Protein AF-A0A0S8EH65-F1 (afdb_monomer)

Radius of gyration: 21.12 Å; Cα contacts (8 Å, |Δi|>4): 496; chains: 1; bounding box: 64×53×49 Å

Nearest PDB structures (foldseek):
  7owl-assembly1_C  TM=8.266E-01  e=2.171E-01  Candidatus Odinarchaeum yellowstonii
  7owj-assembly2_E  TM=8.605E-01  e=1.140E+00  Candidatus Odinarchaeum yellowstonii
  6pk5-assembly1_C  TM=8.491E-01  e=1.678E+00  Methanotorris igneus
  4f8e-assembly1_A-3  TM=2.158E-01  e=1.273E+00  Homo sapiens

Secondary structure (DSSP, 8-state):
------TT--------S-EEETTEEE-SS-HHHHHHT--SEEEEEE--HHHHHHHHHHTT----HHHHHHHHHHHHHHHHHHHHHHT-EEEEEETTSBHHHHHHHHH-TTS-EEEEEE--GGGTT-HHHHHHHHHHHHHHHHHSEEE-GGG--GGGGTTTPPPTT---SEEEE-GGGSPP---GGG-GGGSBSS---GGGPSEEEEHHHHHHHHSB-TTT-SSBHHHHHHHHHHHHHHHH-SEEEEE-TTSSS--HHHHHHHHHHHTTT--EEEEE--HHHHHTS---SSPPPPSS-EESSHHHHHHHHHHHHHHHHHHHHHH-HHHHHHHHHHHHHH--

Structure (mmCIF, N/CA/C/O backbone):
data_AF-A0A0S8EH65-F1
#
_entry.id   AF-A0A0S8EH65-F1
#
loop_
_atom_site.group_PDB
_atom_site.id
_atom_site.type_symbol
_atom_site.label_atom_id
_atom_site.label_alt_id
_atom_site.label_comp_id
_atom_site.label_asym_id
_atom_site.label_entity_id
_atom_site.label_seq_id
_atom_site.pdbx_PDB_ins_code
_atom_site.Cartn_x
_atom_site.Cartn_y
_atom_site.Cartn_z
_atom_site.occupancy
_atom_site.B_iso_or_equiv
_atom_site.auth_seq_id
_atom_site.auth_comp_id
_atom_site.auth_asym_id
_atom_site.auth_atom_id
_atom_site.pdbx_PDB_model_num
ATOM 1 N N . MET A 1 1 ? -34.581 -26.706 4.832 1.00 33.53 1 MET A N 1
ATOM 2 C CA . MET A 1 1 ? -34.787 -26.116 3.493 1.00 33.53 1 MET A CA 1
ATOM 3 C C . MET A 1 1 ? -33.424 -25.759 2.927 1.00 33.53 1 MET A C 1
ATOM 5 O O . MET A 1 1 ? -32.897 -24.700 3.226 1.00 33.53 1 MET A O 1
ATOM 9 N N . SER A 1 2 ? -32.809 -26.700 2.209 1.00 37.66 2 SER A N 1
ATOM 10 C CA . SER A 1 2 ? -31.514 -26.519 1.553 1.00 37.66 2 SER A CA 1
ATOM 11 C C . SER A 1 2 ? -31.747 -25.938 0.160 1.00 37.66 2 SER A C 1
ATOM 13 O O . SER A 1 2 ? -31.912 -26.677 -0.812 1.00 37.66 2 SER A O 1
ATOM 15 N N . GLY A 1 3 ? -31.815 -24.614 0.063 1.00 34.88 3 GLY A N 1
ATOM 16 C CA . GLY A 1 3 ? -31.614 -23.953 -1.218 1.00 34.88 3 GLY A CA 1
ATOM 17 C C . GLY A 1 3 ? -30.131 -24.044 -1.547 1.00 34.88 3 GLY A C 1
ATOM 18 O O . GLY A 1 3 ? -29.341 -23.315 -0.958 1.00 34.88 3 GLY A O 1
ATOM 19 N N . ARG A 1 4 ? -29.740 -24.967 -2.434 1.00 37.78 4 ARG A N 1
ATOM 20 C CA . ARG A 1 4 ? -28.442 -24.856 -3.107 1.00 37.78 4 ARG A CA 1
ATOM 21 C C . ARG A 1 4 ? -28.457 -23.508 -3.824 1.00 37.78 4 ARG A C 1
ATOM 23 O O . ARG A 1 4 ? -29.293 -23.305 -4.706 1.00 37.78 4 ARG A O 1
ATOM 30 N N . LEU A 1 5 ? -27.596 -22.591 -3.386 1.00 41.06 5 LEU A N 1
ATOM 31 C CA . LEU A 1 5 ? -27.215 -21.425 -4.177 1.00 41.06 5 LEU A CA 1
ATOM 32 C C . LEU A 1 5 ? -26.853 -21.955 -5.568 1.00 41.06 5 LEU A C 1
ATOM 34 O O . LEU A 1 5 ? -26.128 -22.943 -5.679 1.00 41.06 5 LEU A O 1
ATOM 38 N N . ARG A 1 6 ? -27.490 -21.404 -6.600 1.00 40.59 6 ARG A N 1
ATOM 39 C CA . ARG A 1 6 ? -27.339 -21.881 -7.974 1.00 40.59 6 ARG A CA 1
ATOM 40 C C . ARG A 1 6 ? -25.869 -21.761 -8.383 1.00 40.59 6 ARG A C 1
ATOM 42 O O . ARG A 1 6 ? -25.218 -20.770 -8.060 1.00 40.59 6 ARG A O 1
ATOM 49 N N . ASP A 1 7 ? -25.370 -22.780 -9.073 1.00 47.75 7 ASP A N 1
ATOM 50 C CA . ASP A 1 7 ? -24.044 -22.790 -9.686 1.00 47.75 7 ASP A CA 1
ATOM 51 C C . ASP A 1 7 ? -23.968 -21.631 -10.705 1.00 47.75 7 ASP A C 1
ATOM 53 O O . ASP A 1 7 ? -24.552 -21.767 -11.776 1.00 47.75 7 ASP A O 1
ATOM 57 N N . ALA A 1 8 ? -23.346 -20.497 -10.321 1.00 51.75 8 ALA A N 1
ATOM 58 C CA . ALA A 1 8 ? -22.824 -19.377 -11.148 1.00 51.75 8 ALA A CA 1
ATOM 59 C C . ALA A 1 8 ? -23.105 -17.932 -10.643 1.00 51.75 8 ALA A C 1
ATOM 61 O O . ALA A 1 8 ? -22.840 -16.983 -11.380 1.00 51.75 8 ALA A O 1
ATOM 62 N N . ASP A 1 9 ? -23.571 -17.705 -9.410 1.00 65.88 9 ASP A N 1
ATOM 63 C CA . ASP A 1 9 ? -23.739 -16.330 -8.893 1.00 65.88 9 ASP A CA 1
ATOM 64 C C . ASP A 1 9 ? -22.468 -15.825 -8.166 1.00 65.88 9 ASP A C 1
ATOM 66 O O . ASP A 1 9 ? -22.018 -16.423 -7.182 1.00 65.88 9 ASP A O 1
ATOM 70 N N . LEU A 1 10 ? -21.890 -14.695 -8.612 1.00 73.38 10 LEU A N 1
ATOM 71 C CA . LEU A 1 10 ? -20.901 -13.946 -7.821 1.00 73.38 10 LEU A CA 1
ATOM 72 C C . LEU A 1 10 ? -21.614 -13.337 -6.611 1.00 73.38 10 LEU A C 1
ATOM 74 O O . LEU A 1 10 ? -22.359 -12.367 -6.740 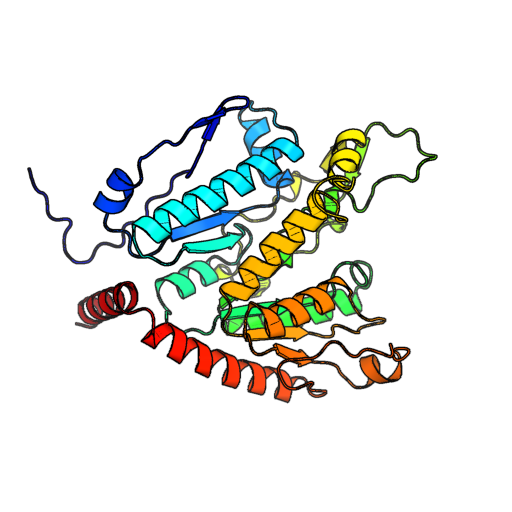1.00 73.38 10 LEU A O 1
ATOM 78 N N . ASN A 1 11 ? -21.341 -13.877 -5.428 1.00 83.19 11 ASN A N 1
ATOM 79 C CA . ASN A 1 11 ? -21.877 -13.363 -4.175 1.00 83.19 11 ASN A CA 1
ATOM 80 C C . ASN A 1 11 ? -20.811 -12.525 -3.464 1.00 83.19 11 ASN A C 1
ATOM 82 O O . ASN A 1 11 ? -19.749 -13.035 -3.110 1.00 83.19 11 ASN A O 1
ATOM 86 N N . ILE A 1 12 ? -21.099 -11.241 -3.249 1.00 86.69 12 ILE A N 1
ATOM 87 C CA . ILE A 1 12 ? -20.245 -10.340 -2.469 1.00 86.69 12 ILE A CA 1
ATOM 88 C C . ILE A 1 12 ? -20.935 -10.088 -1.134 1.00 86.69 12 ILE A C 1
ATOM 90 O O . ILE A 1 12 ? -22.022 -9.515 -1.091 1.00 86.69 12 ILE A O 1
ATOM 94 N N . LEU A 1 13 ? -20.285 -10.495 -0.045 1.00 87.88 13 LEU A N 1
ATOM 95 C CA . LEU A 1 13 ? -20.695 -10.134 1.305 1.00 87.88 13 LEU A CA 1
ATOM 96 C C . LEU A 1 13 ? -19.727 -9.086 1.853 1.00 87.88 13 LEU A C 1
ATOM 98 O O . LEU A 1 13 ? -18.529 -9.336 1.956 1.00 87.88 13 LEU A O 1
ATOM 102 N N . SER A 1 14 ? -20.261 -7.925 2.219 1.00 89.06 14 SER A N 1
ATOM 103 C CA . SER A 1 14 ? -19.529 -6.899 2.956 1.00 89.06 14 SER A CA 1
ATOM 104 C C . SER A 1 14 ? -19.917 -6.972 4.429 1.00 89.06 14 SER A C 1
ATOM 106 O O . SER A 1 14 ? -21.104 -7.003 4.756 1.00 89.06 14 SER A O 1
ATOM 108 N N . LEU A 1 15 ? -18.919 -7.035 5.307 1.00 88.12 15 LEU A N 1
ATOM 109 C CA . LEU A 1 15 ? -19.087 -7.070 6.756 1.00 88.12 15 LEU A CA 1
ATOM 110 C C . LEU A 1 15 ? -17.843 -6.492 7.436 1.00 88.12 15 LEU A C 1
ATOM 112 O O . LEU A 1 15 ? -16.749 -6.579 6.883 1.00 88.12 15 LEU A O 1
ATOM 116 N N . HIS A 1 16 ? -18.011 -5.951 8.641 1.00 89.44 16 HIS A N 1
ATOM 117 C CA . HIS A 1 16 ? -16.888 -5.653 9.528 1.00 89.44 16 HIS A CA 1
ATOM 118 C C . HIS A 1 16 ? -16.451 -6.921 10.255 1.00 89.44 16 HIS A C 1
ATOM 120 O O . HIS A 1 16 ? -17.296 -7.636 10.798 1.00 89.44 16 HIS A O 1
ATOM 126 N N . ALA A 1 17 ? -15.149 -7.210 10.297 1.00 87.81 17 ALA A N 1
ATOM 127 C CA . ALA A 1 17 ? -14.665 -8.386 11.030 1.00 87.81 17 ALA A CA 1
ATOM 128 C C . ALA A 1 17 ? -14.765 -8.175 12.550 1.00 87.81 17 ALA A C 1
ATOM 130 O O . ALA A 1 17 ? -14.953 -9.126 13.311 1.00 87.81 17 ALA A O 1
ATOM 131 N N . CYS A 1 18 ? -14.709 -6.917 12.992 1.00 89.69 18 CYS A N 1
ATOM 132 C CA . CYS A 1 18 ? -15.045 -6.507 14.347 1.00 89.69 18 CYS A CA 1
ATOM 133 C C . CYS A 1 18 ? -15.678 -5.109 14.364 1.00 89.69 18 CYS A C 1
ATOM 135 O O . CYS A 1 18 ? -15.356 -4.242 13.557 1.00 89.69 18 CYS A O 1
ATOM 137 N N . HIS A 1 19 ? -16.567 -4.882 15.324 1.00 87.06 19 HIS A N 1
ATOM 138 C CA . HIS A 1 19 ? -17.084 -3.566 15.672 1.00 87.06 19 HIS A CA 1
ATOM 139 C C . HIS A 1 19 ? -16.438 -3.092 16.968 1.00 87.06 19 HIS A C 1
ATOM 141 O O . HIS A 1 19 ? -16.341 -3.856 17.927 1.00 87.06 19 HIS A O 1
ATOM 147 N N . GLN A 1 20 ? -16.056 -1.821 17.040 1.00 83.75 20 GLN A N 1
ATOM 148 C CA . GLN A 1 20 ? -15.554 -1.237 18.278 1.00 83.75 20 GLN A CA 1
ATOM 149 C C . GLN A 1 20 ? -16.718 -0.719 19.134 1.00 83.75 20 GLN A C 1
ATOM 151 O O . GLN A 1 20 ? -17.300 0.319 18.832 1.00 83.75 20 GLN A O 1
ATOM 156 N N . CYS A 1 21 ? -17.048 -1.401 20.232 1.00 80.50 21 CYS A N 1
ATOM 157 C CA . CYS A 1 21 ? -18.047 -0.939 21.199 1.00 80.50 21 CYS A CA 1
ATOM 158 C C . CYS A 1 21 ? -17.348 -0.422 22.464 1.00 80.50 21 CYS A C 1
ATOM 160 O O . CYS A 1 21 ? -16.986 -1.188 23.359 1.00 80.50 21 CYS A O 1
ATOM 162 N N . GLY A 1 22 ? -17.123 0.894 22.541 1.00 75.44 22 GLY A N 1
ATOM 163 C CA . GLY A 1 22 ? -16.300 1.485 23.599 1.00 75.44 22 GLY A CA 1
ATOM 164 C C . GLY A 1 22 ? -14.850 1.002 23.498 1.00 75.44 22 GLY A C 1
ATOM 165 O O . GLY A 1 22 ? -14.208 1.196 22.469 1.00 75.44 22 GLY A O 1
ATOM 166 N N . SER A 1 23 ? -14.329 0.357 24.543 1.00 72.19 23 SER A N 1
ATOM 167 C CA . SER A 1 23 ? -12.997 -0.273 24.547 1.00 72.19 23 SER A CA 1
ATOM 168 C C . SER A 1 23 ? -13.005 -1.749 24.128 1.00 72.19 23 SER A C 1
ATOM 170 O O . SER A 1 23 ? -11.942 -2.365 24.079 1.00 72.19 23 SER A O 1
ATOM 172 N N . ILE A 1 24 ? -14.174 -2.323 23.824 1.00 80.31 24 ILE A N 1
ATOM 173 C CA . ILE A 1 24 ? -14.336 -3.762 23.603 1.00 80.31 24 ILE A CA 1
ATOM 174 C C . ILE A 1 24 ? -14.590 -4.035 22.114 1.00 80.31 24 ILE A C 1
ATOM 176 O O . ILE A 1 24 ? -15.571 -3.522 21.564 1.00 80.31 24 ILE A O 1
ATOM 180 N N . PRO A 1 25 ? -13.759 -4.861 21.453 1.00 84.25 25 PRO A N 1
ATOM 181 C CA . PRO A 1 25 ? -14.074 -5.356 20.123 1.00 84.25 25 PRO A CA 1
ATOM 182 C C . PRO A 1 25 ? -15.198 -6.398 20.205 1.00 84.25 25 PRO A C 1
ATOM 184 O O . PRO A 1 25 ? -15.155 -7.330 21.009 1.00 84.25 25 PRO A O 1
ATOM 187 N N . VAL A 1 26 ? -16.208 -6.242 19.355 1.00 87.19 26 VAL A N 1
ATOM 188 C CA . VAL A 1 26 ? -17.347 -7.152 19.215 1.00 87.19 26 VAL A CA 1
ATOM 189 C C . VAL A 1 26 ? -17.268 -7.814 17.849 1.00 87.19 26 VAL A C 1
ATOM 191 O O . VAL A 1 26 ? -17.232 -7.134 16.827 1.00 87.19 26 VAL A O 1
ATOM 194 N N . PHE A 1 27 ? -17.262 -9.142 17.816 1.00 85.88 27 PHE A N 1
ATOM 195 C CA . PHE A 1 27 ? -17.174 -9.908 16.574 1.00 85.88 27 PHE A CA 1
ATOM 196 C C . PHE A 1 27 ? -18.588 -10.280 16.110 1.00 85.88 27 PHE A C 1
ATOM 198 O O . PHE A 1 27 ? -19.268 -11.035 16.808 1.00 85.88 27 PHE A O 1
ATOM 205 N N . PRO A 1 28 ? -19.070 -9.744 14.973 1.00 82.38 28 PRO A N 1
ATOM 206 C CA . PRO A 1 28 ? -20.470 -9.889 14.573 1.00 82.38 28 PRO A CA 1
ATOM 207 C C . PRO A 1 28 ? -20.809 -11.286 14.043 1.00 82.38 28 PRO A C 1
ATOM 209 O O . PRO A 1 28 ? -21.983 -11.639 13.951 1.00 82.38 28 PRO A O 1
ATOM 212 N N . CYS A 1 29 ? -19.805 -12.086 13.677 1.00 79.31 29 CYS A N 1
ATOM 213 C CA . CYS A 1 29 ? -20.002 -13.433 13.160 1.00 79.31 29 CYS A CA 1
ATOM 214 C C . CYS A 1 29 ? -18.888 -14.374 13.627 1.00 79.31 29 CYS A C 1
ATOM 216 O O . CYS A 1 29 ? -17.757 -13.950 13.869 1.00 79.31 29 CYS A O 1
ATOM 218 N N . SER A 1 30 ? -19.216 -15.660 13.774 1.00 80.81 30 SER A N 1
ATOM 219 C CA . SER A 1 30 ? -18.223 -16.688 14.083 1.00 80.81 30 SER A CA 1
ATOM 220 C C . SER A 1 30 ? -17.532 -17.180 12.811 1.00 80.81 30 SER A C 1
ATOM 222 O O . SER A 1 30 ? -18.077 -17.080 11.707 1.00 80.81 30 SER A O 1
ATOM 224 N N . SER A 1 31 ? -16.348 -17.777 12.964 1.00 77.12 31 SER A N 1
ATOM 225 C CA . SER A 1 31 ? -15.624 -18.360 11.830 1.00 77.12 31 SER A CA 1
ATOM 226 C C . SER A 1 31 ? -16.435 -19.463 11.133 1.00 77.12 31 SER A C 1
ATOM 228 O O . SER A 1 31 ? -16.357 -19.619 9.921 1.00 77.12 31 SER A O 1
ATOM 230 N N . GLU A 1 32 ? -17.271 -20.193 11.874 1.00 83.56 32 GLU A N 1
ATOM 231 C CA . GLU A 1 32 ? -18.161 -21.240 11.364 1.00 83.56 32 GLU A CA 1
ATOM 232 C C . GLU A 1 32 ? -19.269 -20.662 10.485 1.00 83.56 32 GLU A C 1
ATOM 234 O O . GLU A 1 32 ? -19.583 -21.241 9.446 1.00 83.56 32 GLU A O 1
ATOM 239 N N . ALA A 1 33 ? -19.833 -19.512 10.870 1.00 85.25 33 ALA A N 1
ATOM 240 C CA . ALA A 1 33 ? -20.833 -18.823 10.065 1.00 85.25 33 ALA A CA 1
ATOM 241 C C . ALA A 1 33 ? -20.238 -18.378 8.723 1.00 85.25 33 ALA A C 1
ATOM 243 O O . ALA A 1 33 ? -20.840 -18.624 7.680 1.00 85.25 33 ALA A O 1
ATOM 244 N N . VAL A 1 34 ? -19.028 -17.804 8.738 1.00 85.50 34 VAL A N 1
ATOM 245 C CA . VAL A 1 34 ? -18.333 -17.396 7.506 1.00 85.50 34 VAL A CA 1
ATOM 246 C C . VAL A 1 34 ? -17.955 -18.607 6.652 1.00 85.50 34 VAL A C 1
ATOM 248 O O . VAL A 1 34 ? -18.198 -18.596 5.450 1.00 85.50 34 VAL A O 1
ATOM 251 N N . LYS A 1 35 ? -17.455 -19.693 7.256 1.00 85.31 35 LYS A N 1
ATOM 252 C CA . LYS A 1 35 ? -17.190 -20.959 6.546 1.00 85.31 35 LYS A CA 1
ATOM 253 C C . LYS A 1 35 ? -18.432 -21.510 5.854 1.00 85.31 35 LYS A C 1
ATOM 255 O O . LYS A 1 35 ? -18.322 -22.043 4.756 1.00 85.31 35 LYS A O 1
ATOM 260 N N . GLY A 1 36 ? -19.603 -21.376 6.477 1.00 86.12 36 GLY A N 1
ATOM 261 C CA . GLY A 1 36 ? -20.879 -21.804 5.903 1.00 86.12 36 GLY A CA 1
ATOM 262 C C . GLY A 1 36 ? -21.263 -21.073 4.612 1.00 86.12 36 GLY A C 1
ATOM 263 O O . GLY A 1 36 ? -22.065 -21.601 3.846 1.00 86.12 36 GLY A O 1
ATOM 264 N N . LEU A 1 37 ? -20.678 -19.897 4.351 1.00 85.75 37 LEU A N 1
ATOM 265 C CA . LEU A 1 37 ? -20.856 -19.142 3.105 1.00 85.75 37 LEU A CA 1
ATOM 266 C C . LEU A 1 37 ? -19.952 -19.640 1.970 1.00 85.75 37 LEU A C 1
ATOM 268 O O . LEU A 1 37 ? -20.122 -19.199 0.838 1.00 85.75 37 LEU A O 1
ATOM 272 N N . ASP A 1 38 ? -18.997 -20.525 2.275 1.00 84.31 38 ASP A N 1
ATOM 273 C CA . ASP A 1 38 ? -18.009 -21.056 1.333 1.00 84.31 38 ASP A CA 1
ATOM 274 C C . ASP A 1 38 ? -17.275 -19.960 0.519 1.00 84.31 38 ASP A C 1
ATOM 276 O O . ASP A 1 38 ? -17.237 -20.013 -0.717 1.00 84.31 38 ASP A O 1
ATOM 280 N N . PRO A 1 39 ? -16.708 -18.928 1.185 1.00 87.38 39 PRO A N 1
ATOM 281 C CA . PRO A 1 39 ? -16.058 -17.823 0.495 1.00 87.38 39 PRO A CA 1
ATOM 282 C C . PRO A 1 39 ? -14.868 -18.324 -0.319 1.00 87.38 39 PRO A C 1
ATOM 284 O O . PRO A 1 39 ? -14.150 -19.231 0.091 1.00 87.38 39 PRO A O 1
ATOM 287 N N . ALA A 1 40 ? -14.643 -17.706 -1.474 1.00 84.62 40 ALA A N 1
ATOM 288 C CA . ALA A 1 40 ? -13.541 -18.064 -2.363 1.00 84.62 40 ALA A CA 1
ATOM 289 C C . ALA A 1 40 ? -12.285 -17.204 -2.100 1.00 84.62 40 ALA A C 1
ATOM 291 O O . ALA A 1 40 ? -11.157 -17.649 -2.306 1.00 84.62 40 ALA A O 1
ATOM 292 N N . ILE A 1 41 ? -12.489 -15.973 -1.630 1.00 88.50 41 ILE A N 1
ATOM 293 C CA . ILE A 1 41 ? -11.459 -14.974 -1.343 1.00 88.50 41 ILE A CA 1
ATOM 294 C C . ILE A 1 41 ? -11.980 -14.019 -0.266 1.00 88.50 41 ILE A C 1
ATOM 296 O O . ILE A 1 41 ? -13.175 -13.727 -0.217 1.00 88.50 41 ILE A O 1
ATOM 300 N N . CYS A 1 42 ? -11.091 -13.542 0.596 1.00 92.50 42 CYS A N 1
ATOM 301 C CA . CYS A 1 42 ? -11.352 -12.461 1.535 1.00 92.50 42 CYS A CA 1
ATOM 302 C C . CYS A 1 42 ? -10.606 -11.216 1.041 1.00 92.50 42 CYS A C 1
ATOM 304 O O . CYS A 1 42 ? -9.451 -11.314 0.632 1.00 92.50 42 CYS A O 1
ATOM 306 N N . ILE A 1 43 ? -11.264 -10.055 1.039 1.00 94.69 43 ILE A N 1
ATOM 307 C CA . ILE A 1 43 ? -10.623 -8.768 0.749 1.00 94.69 43 ILE A CA 1
ATOM 308 C C . ILE A 1 43 ? -10.819 -7.884 1.975 1.00 94.69 43 ILE A C 1
ATOM 310 O O . ILE A 1 43 ? -11.932 -7.441 2.252 1.00 94.69 43 ILE A O 1
ATOM 314 N N . THR A 1 44 ? -9.738 -7.639 2.705 1.00 96.31 44 THR A N 1
ATOM 315 C CA . THR A 1 44 ? -9.724 -6.748 3.865 1.00 96.31 44 THR A CA 1
ATOM 316 C C . THR A 1 44 ? -9.409 -5.334 3.403 1.00 96.31 44 THR A C 1
ATOM 318 O O . THR A 1 44 ? -8.314 -5.071 2.898 1.00 96.31 44 THR A O 1
ATOM 321 N N . LEU A 1 45 ? -10.369 -4.427 3.583 1.00 96.19 45 LEU A N 1
ATOM 322 C CA . LEU A 1 45 ? -10.221 -3.023 3.216 1.00 96.19 45 LEU A CA 1
ATOM 323 C C . LEU A 1 45 ? -9.682 -2.195 4.384 1.00 96.19 45 LEU A C 1
ATOM 325 O O . LEU A 1 45 ? -10.190 -2.288 5.498 1.00 96.19 45 LEU A O 1
ATOM 329 N N . ILE A 1 46 ? -8.703 -1.336 4.106 1.00 96.25 46 ILE A N 1
ATOM 330 C CA . ILE A 1 46 ? -8.242 -0.289 5.029 1.00 96.25 46 ILE A CA 1
ATOM 331 C C . ILE A 1 46 ? -8.345 1.091 4.410 1.00 96.25 46 ILE A C 1
ATOM 333 O O . ILE A 1 46 ? -8.458 1.232 3.201 1.00 96.25 46 ILE A O 1
ATOM 337 N N . ASP A 1 47 ? -8.290 2.126 5.228 1.00 96.06 47 ASP A N 1
ATOM 338 C CA . ASP A 1 47 ? -8.296 3.502 4.755 1.00 96.06 47 ASP A CA 1
ATOM 339 C C . ASP A 1 47 ? -7.441 4.367 5.684 1.00 96.06 47 ASP A C 1
ATOM 341 O O . ASP A 1 47 ? -6.989 3.914 6.745 1.00 96.06 47 ASP A O 1
ATOM 345 N N . ASP A 1 48 ? -7.230 5.603 5.257 1.00 96.50 48 ASP A N 1
ATOM 346 C CA . ASP A 1 48 ? -6.665 6.667 6.068 1.00 96.50 48 ASP A CA 1
ATOM 347 C C . ASP A 1 48 ? -7.501 6.873 7.337 1.00 96.50 48 ASP A C 1
ATOM 349 O O . ASP A 1 48 ? -8.726 7.049 7.278 1.00 96.50 48 ASP A O 1
ATOM 353 N N . VAL A 1 49 ? -6.856 6.882 8.508 1.00 96.00 49 VAL A N 1
ATOM 354 C CA . VAL A 1 49 ? -7.596 6.969 9.779 1.00 96.00 49 VAL A CA 1
ATOM 355 C C . VAL A 1 49 ? -8.315 8.306 9.943 1.00 96.00 49 VAL A C 1
ATOM 357 O O . VAL A 1 49 ? -9.356 8.362 10.597 1.00 96.00 49 VAL A O 1
ATOM 360 N N . TYR A 1 50 ? -7.825 9.364 9.292 1.00 95.56 50 TYR A N 1
ATOM 361 C CA . TYR A 1 50 ? -8.490 10.665 9.240 1.00 95.56 50 TYR A CA 1
ATOM 362 C C . TYR A 1 50 ? -9.766 10.652 8.387 1.00 95.56 50 TYR A C 1
ATOM 364 O O . TYR A 1 50 ? -10.782 11.212 8.806 1.00 95.56 50 TYR A O 1
ATOM 372 N N . SER A 1 51 ? -9.780 9.928 7.262 1.00 95.25 51 SER A N 1
ATOM 373 C CA . SER A 1 51 ? -10.993 9.721 6.459 1.00 95.25 51 SER A CA 1
ATOM 374 C C . SER A 1 51 ? -12.014 8.847 7.201 1.00 95.25 51 SER A C 1
ATOM 376 O O . SER A 1 51 ? -13.218 9.106 7.142 1.00 95.25 51 SER A O 1
ATOM 378 N N . CYS A 1 52 ? -11.561 7.819 7.930 1.00 95.06 52 CYS A N 1
ATOM 379 C CA . CYS A 1 52 ? -12.429 7.004 8.790 1.00 95.06 52 CYS A CA 1
ATOM 380 C C . CYS A 1 52 ? -13.053 7.828 9.922 1.00 95.06 52 CYS A C 1
ATOM 382 O O . CYS A 1 52 ? -14.264 7.754 10.135 1.00 95.06 52 CYS A O 1
ATOM 384 N N . ARG A 1 53 ? -12.243 8.634 10.621 1.00 94.69 53 ARG A N 1
ATOM 385 C CA . ARG A 1 53 ? -12.692 9.471 11.739 1.00 94.69 53 ARG A CA 1
ATOM 386 C C . ARG A 1 53 ? -13.816 10.406 11.325 1.00 94.69 53 ARG A C 1
ATOM 388 O O . ARG A 1 53 ? -14.867 10.391 11.954 1.00 94.69 53 ARG A O 1
ATOM 395 N N . GLN A 1 54 ? -13.647 11.136 10.225 1.00 92.62 54 GLN A N 1
ATOM 396 C CA . GLN A 1 54 ? -14.675 12.058 9.745 1.00 92.62 54 GLN A CA 1
ATOM 397 C C . GLN A 1 54 ? -16.002 11.343 9.450 1.00 92.62 54 GLN A C 1
ATOM 399 O O . GLN A 1 54 ? -17.075 11.848 9.786 1.00 92.62 54 GLN A O 1
ATOM 404 N N . ARG A 1 55 ? -15.953 10.157 8.828 1.00 91.81 55 ARG A N 1
ATOM 405 C CA . ARG A 1 55 ? -17.159 9.367 8.533 1.00 91.81 55 ARG A CA 1
ATOM 406 C C . ARG A 1 55 ? -17.873 8.922 9.811 1.00 91.81 55 ARG A C 1
ATOM 408 O O . ARG A 1 55 ? -19.099 8.987 9.868 1.00 91.81 55 ARG A O 1
ATOM 415 N N . LEU A 1 56 ? -17.119 8.522 10.833 1.00 92.62 56 LEU A N 1
ATOM 416 C CA . LEU A 1 56 ? -17.655 8.125 12.136 1.00 92.62 56 LEU A CA 1
ATOM 417 C C . LEU A 1 56 ? -18.213 9.319 12.924 1.00 92.62 56 LEU A C 1
ATOM 419 O O . LEU A 1 56 ? -19.304 9.223 13.483 1.00 92.62 56 LEU A O 1
ATOM 423 N N . GLU A 1 57 ? -17.535 10.466 12.895 1.00 92.44 57 GLU A N 1
ATOM 424 C CA . GLU A 1 57 ? -17.987 11.706 13.534 1.00 92.44 57 GLU A CA 1
ATOM 425 C C . GLU A 1 57 ? -19.291 12.226 12.917 1.00 92.44 57 GLU A C 1
ATOM 427 O O . GLU A 1 57 ? -20.207 12.592 13.653 1.00 92.44 57 GLU A O 1
ATOM 432 N N . ARG A 1 58 ? -19.442 12.164 11.582 1.00 90.44 58 ARG A N 1
ATOM 433 C CA . ARG A 1 58 ? -20.720 12.454 10.896 1.00 90.44 58 ARG A CA 1
ATOM 434 C C . ARG A 1 58 ? -21.855 11.530 11.368 1.00 90.44 58 ARG A C 1
ATOM 436 O O . ARG A 1 58 ? -23.016 11.925 11.326 1.00 90.44 58 ARG A O 1
ATOM 443 N N . GLY A 1 59 ? -21.521 10.321 11.820 1.00 89.44 59 GLY A N 1
ATOM 444 C CA . GLY A 1 59 ? -22.447 9.363 12.424 1.00 89.44 59 GLY A CA 1
ATOM 445 C C . GLY A 1 59 ? -22.663 9.533 13.934 1.00 89.44 59 GLY A C 1
ATOM 446 O O . GLY A 1 59 ? -23.443 8.777 14.504 1.00 89.44 59 GLY A O 1
ATOM 447 N N . GLY A 1 60 ? -22.000 10.494 14.589 1.00 91.31 60 GLY A N 1
ATOM 448 C CA . GLY A 1 60 ? -22.101 10.721 16.035 1.00 91.31 60 GLY A CA 1
ATOM 449 C C . GLY A 1 60 ? -21.184 9.842 16.892 1.00 91.31 60 GLY A C 1
ATOM 450 O O . GLY A 1 60 ? -21.436 9.695 18.087 1.00 91.31 60 GLY A O 1
ATOM 451 N N . TYR A 1 61 ? -20.128 9.264 16.311 1.00 89.50 61 TYR A N 1
ATOM 452 C CA . TYR A 1 61 ? -19.195 8.372 17.002 1.00 89.50 61 TYR A CA 1
ATOM 453 C C . TYR A 1 61 ? -17.786 8.985 17.094 1.00 89.50 61 TYR A C 1
ATOM 455 O O . TYR A 1 61 ? -16.991 8.838 16.162 1.00 89.50 61 TYR A O 1
ATOM 463 N N . PRO A 1 62 ? -17.450 9.676 18.200 1.00 89.75 62 PRO A N 1
ATOM 464 C CA . PRO A 1 62 ? -16.149 10.315 18.360 1.00 89.75 62 PRO A CA 1
ATOM 465 C C . PRO A 1 62 ? -15.090 9.294 18.800 1.00 89.75 62 PRO A C 1
ATOM 467 O O . PRO A 1 62 ? -15.108 8.822 19.936 1.00 89.75 62 PRO A O 1
ATOM 470 N N . TYR A 1 63 ? -14.147 8.981 17.913 1.00 92.25 63 TYR A N 1
ATOM 471 C CA . TYR A 1 63 ? -12.983 8.144 18.218 1.00 92.25 63 TYR A CA 1
ATOM 472 C C . TYR A 1 63 ? -11.686 8.915 17.977 1.00 92.25 63 TYR A C 1
ATOM 474 O O . TYR A 1 63 ? -11.549 9.613 16.972 1.00 92.25 63 TYR A O 1
ATOM 482 N N . GLY A 1 64 ? -10.718 8.746 18.878 1.00 92.88 64 GLY A N 1
ATOM 483 C CA . GLY A 1 64 ? -9.365 9.274 18.698 1.00 92.88 64 GLY A CA 1
ATOM 484 C C . GLY A 1 64 ? -8.561 8.453 17.687 1.00 92.88 64 GLY A C 1
ATOM 485 O O . GLY A 1 64 ? -8.836 7.269 17.458 1.00 92.88 64 GLY A O 1
ATOM 486 N N . TYR A 1 65 ? -7.520 9.050 17.102 1.00 95.00 65 TYR A N 1
ATOM 487 C CA . TYR A 1 65 ? -6.721 8.386 16.063 1.00 95.00 65 TYR A CA 1
ATOM 488 C C . TYR A 1 65 ? -6.078 7.081 16.534 1.00 95.00 65 TYR A C 1
ATOM 490 O O . TYR A 1 65 ? -6.144 6.084 15.819 1.00 95.00 65 TYR A O 1
ATOM 498 N N . HIS A 1 66 ? -5.527 7.050 17.751 1.00 91.81 66 HIS A N 1
ATOM 499 C CA . HIS A 1 66 ? -4.944 5.837 18.330 1.00 91.81 66 HIS A CA 1
ATOM 500 C C . HIS A 1 66 ? -5.970 4.691 18.437 1.00 91.81 66 HIS A C 1
ATOM 502 O O . HIS A 1 66 ? -5.650 3.532 18.172 1.00 91.81 66 HIS A O 1
ATOM 508 N N . GLN A 1 67 ? -7.231 5.003 18.762 1.00 92.00 67 GLN A N 1
ATOM 509 C CA . GLN A 1 67 ? -8.297 4.000 18.843 1.00 92.00 67 GLN A CA 1
ATOM 510 C C . GLN A 1 67 ? -8.644 3.432 17.466 1.00 92.00 67 GLN A C 1
ATOM 512 O O . GLN A 1 67 ? -8.779 2.219 17.334 1.00 92.00 67 GLN A O 1
ATOM 517 N N . LEU A 1 68 ? -8.746 4.281 16.439 1.00 94.50 68 LEU A N 1
ATOM 518 C CA . LEU A 1 68 ? -9.012 3.848 15.060 1.00 94.50 68 LEU A CA 1
ATOM 519 C C . LEU A 1 68 ? -7.861 3.015 14.493 1.00 94.50 68 LEU A C 1
ATOM 521 O O . LEU A 1 68 ? -8.078 2.008 13.824 1.00 94.50 68 LEU A O 1
ATOM 525 N N . LEU A 1 69 ? -6.635 3.412 14.813 1.00 93.75 69 LEU A N 1
ATOM 526 C CA . LEU A 1 69 ? -5.413 2.691 14.495 1.00 93.75 69 LEU A CA 1
ATOM 527 C C . LEU A 1 69 ? -5.379 1.297 15.143 1.00 93.75 69 LEU A C 1
ATOM 529 O O . LEU A 1 69 ? -4.974 0.339 14.486 1.00 93.75 69 LEU A O 1
ATOM 533 N N . ASN A 1 70 ? -5.810 1.165 16.399 1.00 91.88 70 ASN A N 1
ATOM 534 C CA . ASN A 1 70 ? -5.931 -0.132 17.069 1.00 91.88 70 ASN A CA 1
ATOM 535 C C . ASN A 1 70 ? -7.080 -0.967 16.480 1.00 91.88 70 ASN A C 1
ATOM 537 O O . ASN A 1 70 ? -6.897 -2.142 16.172 1.00 91.88 70 ASN A O 1
ATOM 541 N N . TRP A 1 71 ? -8.244 -0.353 16.242 1.00 93.12 71 TRP A N 1
ATOM 542 C CA . TRP A 1 71 ? -9.379 -1.030 15.613 1.00 93.12 71 TRP A CA 1
ATOM 543 C C . TRP A 1 71 ? -8.980 -1.605 14.251 1.00 93.12 71 TRP A C 1
ATOM 545 O O . TRP A 1 71 ? -9.182 -2.796 14.024 1.00 93.12 71 TRP A O 1
ATOM 555 N N . ARG A 1 72 ? -8.296 -0.827 13.400 1.00 94.62 72 ARG A N 1
ATOM 556 C CA . ARG A 1 72 ? -7.730 -1.325 12.139 1.00 94.62 72 ARG A CA 1
ATOM 557 C C . ARG A 1 72 ? -6.901 -2.591 12.356 1.00 94.62 72 ARG A C 1
ATOM 559 O O . ARG A 1 72 ? -7.159 -3.580 11.681 1.00 94.62 72 ARG A O 1
ATOM 566 N N . GLN A 1 73 ? -5.947 -2.597 13.291 1.00 93.00 73 GLN A N 1
ATOM 567 C CA . GLN A 1 73 ? -5.118 -3.782 13.560 1.00 93.00 73 GLN A CA 1
ATOM 568 C C . GLN A 1 73 ? -5.942 -5.001 13.993 1.00 93.00 73 GLN A C 1
ATOM 570 O O . GLN A 1 73 ? -5.720 -6.098 13.477 1.00 93.00 73 GLN A O 1
ATOM 575 N N . VAL A 1 74 ? -6.907 -4.817 14.899 1.00 93.38 74 VAL A N 1
ATOM 576 C CA . VAL A 1 74 ? -7.790 -5.902 15.350 1.00 93.38 74 VAL A CA 1
ATOM 577 C C . VAL A 1 74 ? -8.615 -6.440 14.181 1.00 93.38 74 VAL A C 1
ATOM 579 O O . VAL A 1 74 ? -8.666 -7.650 13.982 1.00 93.38 74 VAL A O 1
ATOM 582 N N . GLU A 1 75 ? -9.214 -5.566 13.373 1.00 93.12 75 GLU A N 1
ATOM 583 C CA . GLU A 1 75 ? -10.006 -5.955 12.203 1.00 93.12 75 GLU A CA 1
ATOM 584 C C . GLU A 1 75 ? -9.166 -6.748 11.191 1.00 93.12 75 GLU A C 1
ATOM 586 O O . GLU A 1 75 ? -9.595 -7.808 10.735 1.00 93.12 75 GLU A O 1
ATOM 591 N N . CYS A 1 76 ? -7.931 -6.308 10.923 1.00 94.44 76 CYS A N 1
ATOM 592 C CA . CYS A 1 76 ? -6.992 -7.029 10.059 1.00 94.44 76 CYS A CA 1
ATOM 593 C C . CYS A 1 76 ? -6.674 -8.429 10.598 1.00 94.44 76 CYS A C 1
ATOM 595 O O . CYS A 1 76 ? -6.732 -9.405 9.851 1.00 94.44 76 CYS A O 1
ATOM 597 N N . GLY A 1 77 ? -6.359 -8.531 11.893 1.00 93.62 77 GLY A N 1
ATOM 598 C CA . GLY A 1 77 ? -5.999 -9.798 12.526 1.00 93.62 77 GLY A CA 1
ATOM 599 C C . GLY A 1 77 ? -7.156 -10.797 12.556 1.00 93.62 77 GLY A C 1
ATOM 600 O O . GLY A 1 77 ? -6.958 -11.984 12.315 1.00 93.62 77 GLY A O 1
ATOM 601 N N . ILE A 1 78 ? -8.385 -10.336 12.789 1.00 92.62 78 ILE A N 1
ATOM 602 C CA . ILE A 1 78 ? -9.564 -11.212 12.743 1.00 92.62 78 ILE A CA 1
ATOM 603 C C . ILE A 1 78 ? -9.860 -11.654 11.314 1.00 92.62 78 ILE A C 1
ATOM 605 O O . ILE A 1 78 ? -10.196 -12.819 11.105 1.00 92.62 78 ILE A O 1
ATOM 609 N N . ALA A 1 79 ? -9.709 -10.766 10.328 1.00 93.19 79 ALA A N 1
ATOM 610 C CA . ALA A 1 79 ? -9.879 -11.138 8.930 1.00 93.19 79 ALA A CA 1
ATOM 611 C C . ALA A 1 79 ? -8.876 -12.226 8.505 1.00 93.19 79 ALA A C 1
ATOM 613 O O . ALA A 1 79 ? -9.259 -13.157 7.797 1.00 93.19 79 ALA A O 1
ATOM 614 N N . ASP A 1 80 ? -7.635 -12.172 9.005 1.00 93.81 80 ASP A N 1
ATOM 615 C CA . ASP A 1 80 ? -6.641 -13.236 8.811 1.00 93.81 80 ASP A CA 1
ATOM 616 C C . ASP A 1 80 ? -7.087 -14.556 9.426 1.00 93.81 80 ASP A C 1
ATOM 618 O O . ASP A 1 80 ? -7.115 -15.573 8.739 1.00 93.81 80 ASP A O 1
ATOM 622 N N . LEU A 1 81 ? -7.531 -14.538 10.686 1.00 92.25 81 LEU A N 1
ATOM 623 C CA . LEU A 1 81 ? -8.029 -15.742 11.353 1.00 92.25 81 LEU A CA 1
ATOM 624 C C . LEU A 1 81 ? -9.229 -16.352 10.617 1.00 92.25 81 LEU A C 1
ATOM 626 O O . LEU A 1 81 ? -9.315 -17.573 10.483 1.00 92.25 81 LEU A O 1
ATOM 630 N N . ILE A 1 82 ? -10.153 -15.523 10.122 1.00 90.38 82 ILE A N 1
ATOM 631 C CA . ILE A 1 82 ? -11.306 -15.974 9.334 1.00 90.38 82 ILE A CA 1
ATOM 632 C C . ILE A 1 82 ? -10.845 -16.597 8.011 1.00 90.38 82 ILE A C 1
ATOM 634 O O . ILE A 1 82 ? -11.304 -17.691 7.663 1.00 90.38 82 ILE A O 1
ATOM 638 N N . ALA A 1 83 ? -9.950 -15.933 7.279 1.00 91.19 83 ALA A N 1
ATOM 639 C CA . ALA A 1 83 ? -9.452 -16.414 5.995 1.00 91.19 83 ALA A CA 1
ATOM 640 C C . ALA A 1 83 ? -8.652 -17.716 6.138 1.00 91.19 83 ALA A C 1
ATOM 642 O O . ALA A 1 83 ? -8.903 -18.665 5.392 1.00 91.19 83 ALA A O 1
ATOM 643 N N . ASP A 1 84 ? -7.783 -17.811 7.146 1.00 90.94 84 ASP A N 1
ATOM 644 C CA . ASP A 1 84 ? -7.026 -19.020 7.481 1.00 90.94 84 ASP A CA 1
ATOM 645 C C . ASP A 1 84 ? -7.958 -20.173 7.849 1.00 90.94 84 ASP A C 1
ATOM 647 O O . ASP A 1 84 ? -7.812 -21.297 7.356 1.00 90.94 84 ASP A O 1
ATOM 651 N N . ALA A 1 85 ? -8.975 -19.896 8.668 1.00 89.00 85 ALA A N 1
ATOM 652 C CA . ALA A 1 85 ? -9.970 -20.886 9.044 1.00 89.00 85 ALA A CA 1
ATOM 653 C C . ALA A 1 85 ? -10.736 -21.403 7.812 1.00 89.00 85 ALA A C 1
ATOM 655 O O . ALA A 1 85 ? -11.011 -22.605 7.729 1.00 89.00 85 ALA A O 1
ATOM 656 N N . CYS A 1 86 ? -11.049 -20.525 6.855 1.00 87.25 86 CYS A N 1
ATOM 657 C CA . CYS A 1 86 ? -11.678 -20.867 5.575 1.00 87.25 86 CYS A CA 1
ATOM 658 C C . CYS A 1 86 ? -10.690 -21.430 4.533 1.00 87.25 86 CYS A C 1
ATOM 660 O O . CYS A 1 86 ? -11.127 -21.925 3.497 1.00 87.25 86 CYS A O 1
ATOM 662 N N . ARG A 1 87 ? -9.376 -21.399 4.804 1.00 87.44 87 ARG A N 1
ATOM 663 C CA . ARG A 1 87 ? -8.288 -21.775 3.882 1.00 87.44 87 ARG A CA 1
ATOM 664 C C . ARG A 1 87 ? -8.324 -21.013 2.555 1.00 87.44 87 ARG A C 1
ATOM 666 O O . ARG A 1 87 ? -8.088 -21.589 1.491 1.00 87.44 87 ARG A O 1
ATOM 673 N N . ILE A 1 88 ? -8.608 -19.719 2.628 1.00 87.81 88 ILE A N 1
ATOM 674 C CA . ILE A 1 88 ? -8.645 -18.820 1.474 1.00 87.81 88 ILE A CA 1
ATOM 675 C C . ILE A 1 88 ? -7.608 -17.715 1.592 1.00 87.81 88 ILE A C 1
ATOM 677 O O . ILE A 1 88 ? -7.044 -17.464 2.650 1.00 87.81 88 ILE A O 1
ATOM 681 N N . GLU A 1 89 ? -7.346 -17.047 0.474 1.00 89.50 89 GLU A N 1
ATOM 682 C CA . GLU A 1 89 ? -6.506 -15.857 0.473 1.00 89.50 89 GLU A CA 1
ATOM 683 C C . GLU A 1 89 ? -7.235 -14.686 1.144 1.00 89.50 89 GLU A C 1
ATOM 685 O O . GLU A 1 89 ? -8.375 -14.391 0.784 1.00 89.50 89 GLU A O 1
ATOM 690 N N . ASN A 1 90 ? -6.553 -14.005 2.070 1.00 93.56 90 ASN A N 1
ATOM 691 C CA . ASN A 1 90 ? -6.911 -12.659 2.502 1.00 93.56 90 ASN A CA 1
ATOM 692 C C . ASN A 1 90 ? -6.071 -11.637 1.735 1.00 93.56 90 ASN A C 1
ATOM 694 O O . ASN A 1 90 ? -4.855 -11.571 1.920 1.00 93.56 90 ASN A O 1
ATOM 698 N N . VAL A 1 91 ? -6.712 -10.850 0.875 1.00 95.00 91 VAL A N 1
ATOM 699 C CA . VAL A 1 91 ? -6.072 -9.734 0.184 1.00 95.00 91 VAL A CA 1
ATOM 700 C C . VAL A 1 91 ? -6.300 -8.457 0.973 1.00 95.00 91 VAL A C 1
ATOM 702 O O . VAL A 1 91 ? -7.427 -8.009 1.154 1.00 95.00 91 VAL A O 1
ATOM 705 N N . TYR A 1 92 ? -5.213 -7.847 1.412 1.00 95.44 92 TYR A N 1
ATOM 706 C CA . TYR A 1 92 ? -5.202 -6.575 2.106 1.00 95.44 92 TYR A CA 1
ATOM 707 C C . TYR A 1 92 ? -5.078 -5.424 1.114 1.00 95.44 92 TYR A C 1
ATOM 709 O O . TYR A 1 92 ? -4.131 -5.388 0.324 1.00 95.44 92 TYR A O 1
ATOM 717 N N . LEU A 1 93 ? -6.028 -4.493 1.151 1.00 95.00 93 LEU A N 1
ATOM 718 C CA . LEU A 1 93 ? -6.182 -3.459 0.136 1.00 95.00 93 LEU A CA 1
ATOM 719 C C . LEU A 1 93 ? -6.651 -2.141 0.758 1.00 95.00 93 LEU A C 1
ATOM 721 O O . LEU A 1 93 ? -7.607 -2.122 1.524 1.00 95.00 93 LEU A O 1
ATOM 725 N N . ALA A 1 94 ? -6.050 -1.013 0.386 1.00 96.75 94 ALA A N 1
ATOM 726 C CA . ALA A 1 94 ? -6.630 0.281 0.747 1.00 96.75 94 ALA A CA 1
ATOM 727 C C . ALA A 1 94 ? -7.864 0.627 -0.094 1.00 96.75 94 ALA A C 1
ATOM 729 O O . ALA A 1 94 ? -7.862 0.422 -1.305 1.00 96.75 94 ALA A O 1
ATOM 730 N N . ALA A 1 95 ? -8.865 1.254 0.517 1.00 95.88 95 ALA A N 1
ATOM 731 C CA . ALA A 1 95 ? -10.080 1.740 -0.125 1.00 95.88 95 ALA A CA 1
ATOM 732 C C . ALA A 1 95 ? -9.791 2.763 -1.237 1.00 95.88 95 ALA A C 1
ATOM 734 O O . ALA A 1 95 ? -10.556 2.876 -2.191 1.00 95.88 95 ALA A O 1
ATOM 735 N N . LYS A 1 96 ? -8.655 3.460 -1.166 1.00 96.19 96 LYS A N 1
ATOM 736 C CA . LYS A 1 96 ? -8.199 4.396 -2.201 1.00 96.19 96 LYS A CA 1
ATOM 737 C C . LYS A 1 96 ? -7.473 3.726 -3.375 1.00 96.19 96 LYS A C 1
ATOM 739 O O . LYS A 1 96 ? -7.115 4.414 -4.326 1.00 96.19 96 LYS A O 1
ATOM 744 N N . HIS A 1 97 ? -7.264 2.405 -3.359 1.00 96.62 97 HIS A N 1
ATOM 745 C CA . HIS A 1 97 ? -6.789 1.706 -4.555 1.00 96.62 97 HIS A CA 1
ATOM 746 C C . HIS A 1 97 ? -7.853 1.724 -5.664 1.00 96.62 97 HIS A C 1
ATOM 748 O O . HIS A 1 97 ? -9.047 1.613 -5.366 1.00 96.62 97 HIS A O 1
ATOM 754 N N . PRO A 1 98 ? -7.429 1.767 -6.943 1.00 95.94 98 PRO A N 1
ATOM 755 C CA . PRO A 1 98 ? -8.304 1.652 -8.104 1.00 95.94 98 PRO A CA 1
ATOM 756 C C . PRO A 1 98 ? -9.322 0.513 -8.021 1.00 95.94 98 PRO A C 1
ATOM 758 O O . PRO A 1 98 ? -8.947 -0.639 -7.793 1.00 95.94 98 PRO A O 1
ATOM 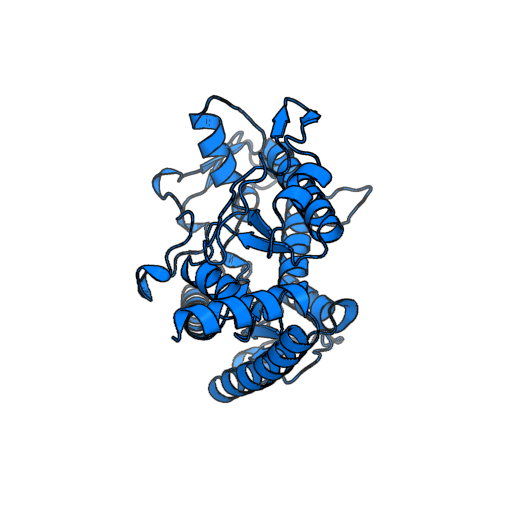761 N N . ARG A 1 99 ? -10.592 0.767 -8.355 1.00 94.56 99 ARG A N 1
ATOM 762 C CA . ARG A 1 99 ? -11.597 -0.312 -8.490 1.00 94.56 99 ARG A CA 1
ATOM 763 C C . ARG A 1 99 ? -11.224 -1.366 -9.539 1.00 94.56 99 ARG A C 1
ATOM 765 O O . ARG A 1 99 ? -11.547 -2.542 -9.376 1.00 94.56 99 ARG A O 1
ATOM 772 N N . MET A 1 100 ? -10.470 -0.981 -10.573 1.00 95.12 100 MET A N 1
ATOM 773 C CA . MET A 1 100 ? -9.863 -1.908 -11.536 1.00 95.12 100 MET A CA 1
ATOM 774 C C . MET A 1 100 ? -8.963 -2.949 -10.852 1.00 95.12 100 MET A C 1
ATOM 776 O O . MET A 1 100 ? -8.895 -4.090 -11.300 1.00 95.12 100 MET A O 1
ATOM 780 N N . MET A 1 101 ? -8.299 -2.601 -9.746 1.00 94.75 101 MET A N 1
ATOM 781 C CA . MET A 1 101 ? -7.490 -3.553 -8.987 1.00 94.75 101 MET A CA 1
ATOM 782 C C . MET A 1 101 ? -8.351 -4.663 -8.381 1.00 94.75 101 MET A C 1
ATOM 784 O O . MET A 1 101 ? -7.975 -5.827 -8.485 1.00 94.75 101 MET A O 1
ATOM 788 N N . VAL A 1 102 ? -9.520 -4.332 -7.819 1.00 93.25 102 VAL A N 1
ATOM 789 C CA . VAL A 1 102 ? -10.465 -5.333 -7.289 1.00 93.25 102 VAL A CA 1
ATOM 790 C C . VAL A 1 102 ? -10.940 -6.262 -8.397 1.00 93.25 102 VAL A C 1
ATOM 792 O O . VAL A 1 102 ? -10.910 -7.478 -8.229 1.00 93.25 102 VAL A O 1
ATOM 795 N N . TYR A 1 103 ? -11.297 -5.710 -9.559 1.00 92.75 103 TYR A N 1
ATOM 796 C CA . TYR A 1 103 ? -11.651 -6.519 -10.724 1.00 92.75 103 TYR A CA 1
ATOM 797 C C . TYR A 1 103 ? -10.523 -7.494 -11.097 1.00 92.75 103 TYR A C 1
ATOM 799 O O . TYR A 1 103 ? -10.752 -8.694 -11.212 1.00 92.75 103 TYR A O 1
ATOM 807 N N . ARG A 1 104 ? -9.279 -7.018 -11.211 1.00 94.12 104 ARG A N 1
ATOM 808 C CA . ARG A 1 104 ? -8.130 -7.872 -11.556 1.00 94.12 104 ARG A CA 1
ATOM 809 C C . ARG A 1 104 ? -7.842 -8.934 -10.496 1.00 94.12 104 ARG A C 1
ATOM 811 O O . ARG A 1 104 ? -7.507 -10.061 -10.845 1.00 94.12 104 ARG A O 1
ATOM 818 N N . LEU A 1 105 ? -7.995 -8.604 -9.216 1.00 91.69 105 LEU A N 1
ATOM 819 C CA . LEU A 1 105 ? -7.847 -9.566 -8.122 1.00 91.69 105 LEU A CA 1
ATOM 820 C C . LEU A 1 105 ? -8.877 -10.698 -8.215 1.00 91.69 105 LEU A C 1
ATOM 822 O O . LEU A 1 105 ? -8.516 -11.852 -7.991 1.00 91.69 105 LEU A O 1
ATOM 826 N N . LEU A 1 106 ? -10.124 -10.367 -8.563 1.00 87.75 106 LEU A N 1
ATOM 827 C CA . LEU A 1 106 ? -11.238 -11.314 -8.634 1.00 87.75 106 LEU A CA 1
ATOM 828 C C . LEU A 1 106 ? -11.313 -12.097 -9.951 1.00 87.75 106 LEU A C 1
ATOM 830 O O . LEU A 1 106 ? -11.827 -13.213 -9.964 1.00 87.75 106 LEU A O 1
ATOM 834 N N . PHE A 1 107 ? -10.852 -11.519 -11.061 1.00 87.44 107 PHE A N 1
ATOM 835 C CA . PHE A 1 107 ? -11.107 -12.069 -12.399 1.00 87.44 107 PHE A CA 1
ATOM 836 C C . PHE A 1 107 ? -9.854 -12.269 -13.252 1.00 87.44 107 PHE A C 1
ATOM 838 O O . PHE A 1 107 ? -9.922 -12.886 -14.312 1.00 87.44 107 PHE A O 1
ATOM 845 N N . GLU A 1 108 ? -8.689 -11.804 -12.801 1.00 90.56 108 GLU A N 1
ATOM 846 C CA . GLU A 1 108 ? -7.421 -11.977 -13.510 1.00 90.56 108 GLU A CA 1
ATOM 847 C C . GLU A 1 108 ? -6.379 -12.661 -12.612 1.00 90.56 108 GLU A C 1
ATOM 849 O O . GLU A 1 108 ? -5.333 -12.095 -12.295 1.00 90.56 108 GLU A O 1
ATOM 854 N N . PRO A 1 109 ? -6.611 -13.921 -12.213 1.00 85.12 109 PRO A N 1
ATOM 855 C CA . PRO A 1 109 ? -5.802 -14.603 -11.204 1.00 85.12 109 PRO A CA 1
ATOM 856 C C . PRO A 1 109 ? -4.309 -14.727 -11.551 1.00 85.12 109 PRO A C 1
ATOM 858 O O . PRO A 1 109 ? -3.462 -14.775 -10.656 1.00 85.12 109 PRO A O 1
ATOM 861 N N . LYS A 1 110 ? -3.983 -14.765 -12.849 1.00 90.31 110 LYS A N 1
ATOM 862 C CA . LYS A 1 110 ? -2.613 -14.842 -13.384 1.00 90.31 110 LYS A CA 1
ATOM 863 C C . LYS A 1 110 ? -1.968 -13.470 -13.600 1.00 90.31 110 LYS A C 1
ATOM 865 O O . LYS A 1 110 ? -0.801 -13.409 -13.977 1.00 90.31 110 LYS A O 1
ATOM 870 N N . ARG A 1 111 ? -2.706 -12.372 -13.395 1.00 95.12 111 ARG A N 1
ATOM 871 C CA . ARG A 1 111 ? -2.153 -11.020 -13.480 1.00 95.12 111 ARG A CA 1
ATOM 872 C C . ARG A 1 111 ? -1.059 -10.877 -12.417 1.00 95.12 111 ARG A C 1
ATOM 874 O O . ARG A 1 111 ? -1.322 -11.212 -11.256 1.00 95.12 111 ARG A O 1
ATOM 881 N N . PRO A 1 112 ? 0.141 -10.391 -12.778 1.00 97.06 112 PRO A N 1
ATOM 882 C CA . PRO A 1 112 ? 1.190 -10.212 -11.792 1.00 97.06 112 PRO A CA 1
ATOM 883 C C . PRO A 1 112 ? 0.853 -9.103 -10.799 1.00 97.06 112 PRO A C 1
ATOM 885 O O . PRO A 1 112 ? 0.241 -8.089 -11.158 1.00 97.06 112 PRO A O 1
ATOM 888 N N . ARG A 1 113 ? 1.260 -9.326 -9.551 1.00 97.44 113 ARG A N 1
ATOM 889 C CA . ARG A 1 113 ? 1.072 -8.420 -8.422 1.00 97.44 113 ARG A CA 1
ATOM 890 C C . ARG A 1 113 ? 2.398 -7.760 -8.064 1.00 97.44 113 ARG A C 1
ATOM 892 O O . ARG A 1 113 ? 3.401 -8.449 -7.909 1.00 97.44 113 ARG A O 1
ATOM 899 N N . LEU A 1 114 ? 2.412 -6.447 -7.903 1.00 97.81 114 LEU A N 1
ATOM 900 C CA . LEU A 1 114 ? 3.607 -5.680 -7.571 1.00 97.81 114 LEU A CA 1
ATOM 901 C C . LEU A 1 114 ? 3.409 -4.895 -6.284 1.00 97.81 114 LEU A C 1
ATOM 903 O O . LEU A 1 114 ? 2.325 -4.368 -6.051 1.00 97.81 114 LEU A O 1
ATOM 907 N N . TYR A 1 115 ? 4.476 -4.756 -5.505 1.00 98.06 115 TYR A N 1
ATOM 908 C CA . TYR A 1 115 ? 4.598 -3.673 -4.532 1.00 98.06 115 TYR A CA 1
ATOM 909 C C . TYR A 1 115 ? 5.397 -2.524 -5.152 1.00 98.06 115 TYR A C 1
ATOM 911 O O . TYR A 1 115 ? 6.469 -2.757 -5.721 1.00 98.06 115 TYR A O 1
ATOM 919 N N . SER A 1 116 ? 4.872 -1.301 -5.063 1.00 97.56 116 SER A N 1
ATOM 920 C CA . SER A 1 116 ? 5.523 -0.094 -5.585 1.00 97.56 116 SER A CA 1
ATOM 921 C C . SER A 1 116 ? 6.348 0.588 -4.495 1.00 97.56 116 SER A C 1
ATOM 923 O O . SER A 1 116 ? 5.821 1.379 -3.718 1.00 97.56 116 SER A O 1
ATOM 925 N N . ALA A 1 117 ? 7.650 0.318 -4.465 1.00 96.50 117 ALA A N 1
ATOM 926 C CA . ALA A 1 117 ? 8.582 0.925 -3.525 1.00 96.50 117 ALA A CA 1
ATOM 927 C C . ALA A 1 117 ? 9.194 2.199 -4.133 1.00 96.50 117 ALA A C 1
ATOM 929 O O . ALA A 1 117 ? 10.027 2.131 -5.039 1.00 96.50 117 ALA A O 1
ATOM 930 N N . CYS A 1 118 ? 8.805 3.376 -3.644 1.00 93.69 118 CYS A N 1
ATOM 931 C CA . CYS A 1 118 ? 9.350 4.659 -4.097 1.00 93.69 118 CYS A CA 1
ATOM 932 C C . CYS A 1 118 ? 9.695 5.576 -2.922 1.00 93.69 118 CYS A C 1
ATOM 934 O O . CYS A 1 118 ? 9.148 5.467 -1.826 1.00 93.69 118 CYS A O 1
ATOM 936 N N . GLN A 1 119 ? 10.607 6.520 -3.144 1.00 89.81 119 GLN A N 1
ATOM 937 C CA . GLN A 1 119 ? 10.906 7.550 -2.155 1.00 89.81 119 GLN A CA 1
ATOM 938 C C . GLN A 1 119 ? 9.721 8.518 -2.053 1.00 89.81 119 GLN A C 1
ATOM 940 O O . GLN A 1 119 ? 9.326 9.100 -3.054 1.00 89.81 119 GLN A O 1
ATOM 945 N N . ILE A 1 120 ? 9.153 8.674 -0.853 1.00 90.50 120 ILE A N 1
ATOM 946 C CA . ILE A 1 120 ? 7.979 9.534 -0.618 1.00 90.50 120 ILE A CA 1
ATOM 947 C C . ILE A 1 120 ? 8.380 10.732 0.241 1.00 90.50 120 ILE A C 1
ATOM 949 O O . ILE A 1 120 ? 8.447 11.851 -0.252 1.00 90.50 120 ILE A O 1
ATOM 953 N N . THR A 1 121 ? 8.720 10.499 1.513 1.00 87.62 121 THR A N 1
ATOM 954 C CA . THR A 1 121 ? 8.940 11.557 2.517 1.00 87.62 121 THR A CA 1
ATOM 955 C C . THR A 1 121 ? 9.944 12.615 2.070 1.00 87.62 121 THR A C 1
ATOM 957 O O . THR A 1 121 ? 9.674 13.803 2.158 1.00 87.62 121 THR A O 1
ATOM 960 N N . ASN A 1 122 ? 11.086 12.184 1.541 1.00 87.00 122 ASN A N 1
ATOM 961 C CA . ASN A 1 122 ? 12.199 13.074 1.210 1.00 87.00 122 ASN A CA 1
ATOM 962 C C . ASN A 1 122 ? 11.994 13.902 -0.063 1.00 87.00 122 ASN A C 1
ATOM 964 O O . ASN A 1 122 ? 12.741 14.843 -0.301 1.00 87.00 122 ASN A O 1
ATOM 968 N N . VAL A 1 123 ? 11.045 13.502 -0.907 1.00 90.62 123 VAL A N 1
ATOM 969 C CA . VAL A 1 123 ? 10.782 14.128 -2.211 1.00 90.62 123 VAL A CA 1
ATOM 970 C C . VAL A 1 123 ? 9.355 14.673 -2.295 1.00 90.62 123 VAL A C 1
ATOM 972 O O . VAL A 1 123 ? 8.902 15.058 -3.370 1.00 90.62 123 VAL A O 1
ATOM 975 N N . ARG A 1 124 ? 8.641 14.707 -1.160 1.00 89.56 124 ARG A N 1
ATOM 976 C CA . ARG A 1 124 ? 7.250 15.168 -1.050 1.00 89.56 124 ARG A CA 1
ATOM 977 C C . ARG A 1 124 ? 7.068 16.595 -1.557 1.00 89.56 124 ARG A C 1
ATOM 979 O O . ARG A 1 124 ? 6.047 16.881 -2.184 1.00 89.56 124 ARG A O 1
ATOM 986 N N . ASP A 1 125 ? 8.086 17.423 -1.362 1.00 89.06 125 ASP A N 1
ATOM 987 C CA . ASP A 1 125 ? 8.093 18.833 -1.751 1.00 89.06 125 ASP A CA 1
ATOM 988 C C . ASP A 1 125 ? 8.845 19.091 -3.069 1.00 89.06 125 ASP A C 1
ATOM 990 O O . ASP A 1 125 ? 8.996 20.241 -3.466 1.00 89.06 125 ASP A O 1
ATOM 994 N N . ASP A 1 126 ? 9.308 18.045 -3.773 1.00 91.75 126 ASP A N 1
ATOM 995 C CA . ASP A 1 126 ? 9.940 18.153 -5.096 1.00 91.75 126 ASP A CA 1
ATOM 996 C C . ASP A 1 126 ? 8.904 17.870 -6.207 1.00 91.75 126 ASP A C 1
ATOM 998 O O . ASP A 1 126 ? 8.573 16.706 -6.474 1.00 91.75 126 ASP A O 1
ATOM 1002 N N . PRO A 1 127 ? 8.412 18.897 -6.933 1.00 92.50 127 PRO A N 1
ATOM 1003 C CA . PRO A 1 127 ? 7.410 18.709 -7.981 1.00 92.50 127 PRO A CA 1
ATOM 1004 C C . PRO A 1 127 ? 7.898 17.832 -9.139 1.00 92.50 127 PRO A C 1
ATOM 1006 O O . PRO A 1 127 ? 7.102 17.129 -9.767 1.00 92.50 127 PRO A O 1
ATOM 1009 N N . LYS A 1 128 ? 9.204 17.856 -9.439 1.00 93.12 128 LYS A N 1
ATOM 1010 C CA . LYS A 1 128 ? 9.790 17.032 -10.499 1.00 93.12 128 LYS A CA 1
ATOM 1011 C C . LYS A 1 128 ? 9.787 15.567 -10.075 1.00 93.12 128 LYS A C 1
ATOM 1013 O O . LYS A 1 128 ? 9.359 14.718 -10.856 1.00 93.12 128 LYS A O 1
ATOM 1018 N N . ALA A 1 129 ? 10.208 15.273 -8.844 1.00 92.50 129 ALA A N 1
ATOM 1019 C CA . ALA A 1 129 ? 10.143 13.921 -8.295 1.00 92.50 129 ALA A CA 1
ATOM 1020 C C . ALA A 1 129 ? 8.709 13.385 -8.253 1.00 92.50 129 ALA A C 1
ATOM 1022 O O . ALA A 1 129 ? 8.471 12.268 -8.713 1.00 92.50 129 ALA A O 1
ATOM 1023 N N . ARG A 1 130 ? 7.750 14.196 -7.782 1.00 93.12 130 ARG A N 1
ATOM 1024 C CA . ARG A 1 130 ? 6.326 13.828 -7.760 1.00 93.12 130 ARG A CA 1
ATOM 1025 C C . ARG A 1 130 ? 5.830 13.427 -9.140 1.00 93.12 130 ARG A C 1
ATOM 1027 O O . ARG A 1 130 ? 5.309 12.329 -9.299 1.00 93.12 130 ARG A O 1
ATOM 1034 N N . LYS A 1 131 ? 6.078 14.265 -10.151 1.00 94.69 131 LYS A N 1
ATOM 1035 C CA . LYS A 1 131 ? 5.652 14.003 -11.532 1.00 94.69 131 LYS A CA 1
ATOM 1036 C C . LYS A 1 131 ? 6.241 12.705 -12.091 1.00 94.69 131 LYS A C 1
ATOM 1038 O O . LYS A 1 131 ? 5.552 11.967 -12.793 1.00 94.69 131 LYS A O 1
ATOM 1043 N N . GLU A 1 132 ? 7.511 12.424 -11.803 1.00 95.56 132 GLU A N 1
ATOM 1044 C CA . GLU A 1 132 ? 8.166 11.182 -12.226 1.00 95.56 132 GLU A CA 1
ATOM 1045 C C . GLU A 1 132 ? 7.575 9.949 -11.527 1.00 95.56 132 GLU A C 1
ATOM 1047 O O . GLU A 1 132 ? 7.321 8.942 -12.187 1.00 95.56 132 GLU A O 1
ATOM 1052 N N . ILE A 1 133 ? 7.325 10.029 -10.217 1.00 96.12 133 ILE A N 1
ATOM 1053 C CA . ILE A 1 133 ? 6.695 8.953 -9.438 1.00 96.12 133 ILE A CA 1
ATOM 1054 C C . ILE A 1 133 ? 5.261 8.720 -9.918 1.00 96.12 133 ILE A C 1
ATOM 1056 O O . ILE A 1 133 ? 4.866 7.581 -10.131 1.00 96.12 133 ILE A O 1
ATOM 1060 N N . GLU A 1 134 ? 4.487 9.771 -10.174 1.00 96.06 134 GLU A N 1
ATOM 1061 C CA . GLU A 1 134 ? 3.140 9.657 -10.739 1.00 96.06 134 GLU A CA 1
ATOM 1062 C C . GLU A 1 134 ? 3.156 9.032 -12.139 1.00 96.06 134 GLU A C 1
ATOM 1064 O O . GLU A 1 134 ? 2.309 8.200 -12.454 1.00 96.06 134 GLU A O 1
ATOM 1069 N N . ALA A 1 135 ? 4.120 9.386 -12.995 1.00 96.81 135 ALA A N 1
ATOM 1070 C CA . ALA A 1 135 ? 4.277 8.750 -14.304 1.00 96.81 135 ALA A CA 1
ATOM 1071 C C . ALA A 1 135 ? 4.589 7.250 -14.175 1.00 96.81 135 ALA A C 1
ATOM 1073 O O . ALA A 1 135 ? 3.994 6.437 -14.886 1.00 96.81 135 ALA A O 1
ATOM 1074 N N . HIS A 1 136 ? 5.464 6.884 -13.236 1.00 97.38 136 HIS A N 1
ATOM 1075 C CA . HIS A 1 136 ? 5.748 5.491 -12.910 1.00 97.38 136 HIS A CA 1
ATOM 1076 C C . HIS A 1 136 ? 4.498 4.757 -12.405 1.00 97.38 136 HIS A C 1
ATOM 1078 O O . HIS A 1 136 ? 4.151 3.714 -12.959 1.00 97.38 136 HIS A O 1
ATOM 1084 N N . ARG A 1 137 ? 3.774 5.334 -11.435 1.00 97.31 137 ARG A N 1
ATOM 1085 C CA . ARG A 1 137 ? 2.517 4.790 -10.895 1.00 97.31 137 ARG A CA 1
ATOM 1086 C C . ARG A 1 137 ? 1.508 4.524 -12.005 1.00 97.31 137 ARG A C 1
ATOM 1088 O O . ARG A 1 137 ? 1.026 3.400 -12.125 1.00 97.31 137 ARG A O 1
ATOM 1095 N N . ARG A 1 138 ? 1.245 5.505 -12.878 1.00 97.06 138 ARG A N 1
ATOM 1096 C CA . ARG A 1 138 ? 0.329 5.320 -14.018 1.00 97.06 138 ARG A CA 1
ATOM 1097 C C . ARG A 1 138 ? 0.736 4.134 -14.887 1.00 97.06 138 ARG A C 1
ATOM 1099 O O . ARG A 1 138 ? -0.110 3.311 -15.227 1.00 97.06 138 ARG A O 1
ATOM 1106 N N . HIS A 1 139 ? 2.023 4.029 -15.214 1.00 97.25 139 HIS A N 1
ATOM 1107 C CA . HIS A 1 139 ? 2.539 2.950 -16.049 1.00 97.25 139 HIS A CA 1
ATOM 1108 C C . HIS A 1 139 ? 2.292 1.569 -15.423 1.00 97.25 139 HIS A C 1
ATOM 1110 O O . HIS A 1 139 ? 1.700 0.698 -16.062 1.00 97.25 139 HIS A O 1
ATOM 1116 N N . ILE A 1 140 ? 2.683 1.370 -14.160 1.00 97.62 140 ILE A N 1
ATOM 1117 C CA . ILE A 1 140 ? 2.552 0.056 -13.516 1.00 97.62 140 ILE A CA 1
ATOM 1118 C C . ILE A 1 140 ? 1.091 -0.307 -13.219 1.00 97.62 140 ILE A C 1
ATOM 1120 O O . ILE A 1 140 ? 0.699 -1.458 -13.417 1.00 97.62 140 ILE A O 1
ATOM 1124 N N . HIS A 1 141 ? 0.246 0.655 -12.829 1.00 97.31 141 HIS A N 1
ATOM 1125 C CA . HIS A 1 141 ? -1.174 0.396 -12.569 1.00 97.31 141 HIS A CA 1
ATOM 1126 C C . HIS A 1 141 ? -1.929 -0.026 -13.833 1.00 97.31 141 HIS A C 1
ATOM 1128 O O . HIS A 1 141 ? -2.865 -0.819 -13.750 1.00 97.31 141 HIS A O 1
ATOM 1134 N N . GLN A 1 142 ? -1.522 0.432 -15.019 1.00 95.81 142 GLN A N 1
ATOM 1135 C CA . GLN A 1 142 ? -2.142 -0.008 -16.273 1.00 95.81 142 GLN A CA 1
ATOM 1136 C C . GLN A 1 142 ? -1.868 -1.483 -16.585 1.00 95.81 142 GLN A C 1
ATOM 1138 O O . GLN A 1 142 ? -2.705 -2.140 -17.206 1.00 95.81 142 GLN A O 1
ATOM 1143 N N . GLN A 1 143 ? -0.742 -2.024 -16.120 1.00 94.75 143 GLN A N 1
ATOM 1144 C CA . GLN A 1 143 ? -0.256 -3.348 -16.511 1.00 94.75 143 GLN A CA 1
ATOM 1145 C C . GLN A 1 143 ? -0.417 -4.425 -15.434 1.00 94.75 143 GLN A C 1
ATOM 1147 O O . GLN A 1 143 ? -0.596 -5.594 -15.784 1.00 94.75 143 GLN A O 1
ATOM 1152 N N . PHE A 1 144 ? -0.390 -4.051 -14.152 1.00 97.69 144 PHE A N 1
ATOM 1153 C CA . PHE A 1 144 ? -0.292 -4.971 -13.015 1.00 97.69 144 PHE A CA 1
ATOM 1154 C C . PHE A 1 144 ? -1.416 -4.766 -11.989 1.00 97.69 144 PHE A C 1
ATOM 1156 O O . PHE A 1 144 ? -2.175 -3.796 -12.037 1.00 97.69 144 PHE A O 1
ATOM 1163 N N . VAL A 1 145 ? -1.537 -5.697 -11.043 1.00 97.75 145 VAL A N 1
ATOM 1164 C CA . VAL A 1 145 ? -2.167 -5.421 -9.742 1.00 97.75 145 VAL A CA 1
ATOM 1165 C C . VAL A 1 145 ? -1.092 -4.773 -8.876 1.00 97.75 145 VAL A C 1
ATOM 1167 O O . VAL A 1 145 ? -0.049 -5.381 -8.673 1.00 97.75 145 VAL A O 1
ATOM 1170 N N . VAL A 1 146 ? -1.303 -3.548 -8.401 1.00 98.00 146 VAL A N 1
ATOM 1171 C CA . VAL A 1 146 ? -0.256 -2.783 -7.706 1.00 98.00 146 VAL A CA 1
ATOM 1172 C C . VAL A 1 146 ? -0.714 -2.451 -6.297 1.00 98.00 146 VAL A C 1
ATOM 1174 O O . VAL A 1 146 ? -1.685 -1.721 -6.126 1.00 98.00 146 VAL A O 1
ATOM 1177 N N . PHE A 1 147 ? 0.001 -2.981 -5.310 1.00 98.06 147 PHE A N 1
ATOM 1178 C CA . PHE A 1 147 ? -0.076 -2.540 -3.928 1.00 98.06 147 PHE A CA 1
ATOM 1179 C C . PHE A 1 147 ? 0.756 -1.264 -3.791 1.00 98.06 147 PHE A C 1
ATOM 1181 O O . PHE A 1 147 ? 1.990 -1.299 -3.798 1.00 98.06 147 PHE A O 1
ATOM 1188 N N . ASP A 1 148 ? 0.058 -0.135 -3.749 1.00 96.94 148 ASP A N 1
ATOM 1189 C CA . ASP A 1 148 ? 0.637 1.199 -3.774 1.00 96.94 148 ASP A CA 1
ATOM 1190 C C . ASP A 1 148 ? 0.581 1.823 -2.369 1.00 96.94 148 ASP A C 1
ATOM 1192 O O . ASP A 1 148 ? -0.517 2.113 -1.873 1.00 96.94 148 ASP A O 1
ATOM 1196 N N . PRO A 1 149 ? 1.732 2.057 -1.710 1.00 96.00 149 PRO A N 1
ATOM 1197 C CA . PRO A 1 149 ? 1.762 2.633 -0.368 1.00 96.00 149 PRO A CA 1
ATOM 1198 C C . PRO A 1 149 ? 1.187 4.057 -0.323 1.00 96.00 149 PRO A C 1
ATOM 1200 O O . PRO A 1 149 ? 0.703 4.477 0.724 1.00 96.00 149 PRO A O 1
ATOM 1203 N N . LEU A 1 150 ? 1.148 4.785 -1.448 1.00 95.12 150 LEU A N 1
ATOM 1204 C CA . LEU A 1 150 ? 0.575 6.136 -1.526 1.00 95.12 150 LEU A CA 1
ATOM 1205 C C . LEU A 1 150 ? -0.955 6.156 -1.446 1.00 95.12 150 LEU A C 1
ATOM 1207 O O . LEU A 1 150 ? -1.561 7.226 -1.372 1.00 95.12 150 LEU A O 1
ATOM 1211 N N . THR A 1 151 ? -1.612 4.999 -1.431 1.00 95.81 151 THR A N 1
ATOM 1212 C CA . THR A 1 151 ? -3.064 4.922 -1.225 1.00 95.81 151 THR A CA 1
ATOM 1213 C C . THR A 1 151 ? -3.477 5.161 0.227 1.00 95.81 151 THR A C 1
ATOM 1215 O O . THR A 1 151 ? -4.635 5.489 0.449 1.00 95.81 151 THR A O 1
ATOM 1218 N N . VAL A 1 152 ? -2.552 5.108 1.194 1.00 95.69 152 VAL A N 1
ATOM 1219 C CA . VAL A 1 152 ? -2.788 5.468 2.607 1.00 95.69 152 VAL A CA 1
ATOM 1220 C C . VAL A 1 152 ? -1.627 6.333 3.105 1.00 95.69 152 VAL A C 1
ATOM 1222 O O . VAL A 1 152 ? -0.477 5.898 3.113 1.00 95.69 152 VAL A O 1
ATOM 1225 N N . ASP A 1 153 ? -1.917 7.544 3.557 1.00 94.88 153 ASP A N 1
ATOM 1226 C CA . ASP A 1 153 ? -0.966 8.570 3.983 1.00 94.88 153 ASP A CA 1
ATOM 1227 C C . ASP A 1 153 ? -1.303 9.086 5.393 1.00 94.88 153 ASP A C 1
ATOM 1229 O O . ASP A 1 153 ? -1.418 10.285 5.628 1.00 94.88 153 ASP A O 1
ATOM 1233 N N . ASP A 1 154 ? -1.412 8.176 6.369 1.00 95.31 154 ASP A N 1
ATOM 1234 C CA . ASP A 1 154 ? -1.629 8.529 7.784 1.00 95.31 154 ASP A CA 1
ATOM 1235 C C . ASP A 1 154 ? -0.547 9.499 8.309 1.00 95.31 154 ASP A C 1
ATOM 1237 O O . ASP A 1 154 ? -0.801 10.309 9.202 1.00 95.31 154 ASP A O 1
ATOM 1241 N N . ARG A 1 155 ? 0.663 9.468 7.725 1.00 93.69 155 ARG A N 1
ATOM 1242 C CA . ARG A 1 155 ? 1.812 10.285 8.146 1.00 93.69 155 ARG A CA 1
ATOM 1243 C C . ARG A 1 155 ? 1.535 11.793 8.106 1.00 93.69 155 ARG A C 1
ATOM 1245 O O . ARG A 1 155 ? 2.196 12.541 8.825 1.00 93.69 155 ARG A O 1
ATOM 1252 N N . ILE A 1 156 ? 0.556 12.253 7.320 1.00 94.06 156 ILE A N 1
ATOM 1253 C CA . ILE A 1 156 ? 0.164 13.673 7.293 1.00 94.06 156 ILE A CA 1
ATOM 1254 C C . ILE A 1 156 ? -0.286 14.191 8.665 1.00 94.06 156 ILE A C 1
ATOM 1256 O O . ILE A 1 156 ? -0.183 15.385 8.918 1.00 94.06 156 ILE A O 1
ATOM 1260 N N . LEU A 1 157 ? -0.725 13.302 9.564 1.00 94.50 157 LEU A N 1
ATOM 1261 C CA . LEU A 1 157 ? -1.123 13.652 10.928 1.00 94.50 157 LEU A CA 1
ATOM 1262 C C . LEU A 1 157 ? 0.051 14.115 11.798 1.00 94.50 157 LEU A C 1
ATOM 1264 O O . LEU A 1 157 ? -0.172 14.841 12.758 1.00 94.50 157 LEU A O 1
ATOM 1268 N N . VAL A 1 158 ? 1.281 13.700 11.475 1.00 93.56 158 VAL A N 1
ATOM 1269 C CA . VAL A 1 158 ? 2.474 13.974 12.297 1.00 93.56 158 VAL A CA 1
ATOM 1270 C C . VAL A 1 158 ? 3.537 14.803 11.578 1.00 93.56 158 VAL A C 1
ATOM 1272 O O . VAL A 1 158 ? 4.386 15.402 12.229 1.00 93.56 158 VAL A O 1
ATOM 1275 N N . ASN A 1 159 ? 3.500 14.874 10.241 1.00 89.25 159 ASN A N 1
ATOM 1276 C CA . ASN A 1 159 ? 4.508 15.589 9.445 1.00 89.25 159 ASN A CA 1
ATOM 1277 C C . ASN A 1 159 ? 4.585 17.091 9.759 1.00 89.25 159 ASN A C 1
ATOM 1279 O O . ASN A 1 159 ? 5.633 17.697 9.557 1.00 89.25 159 ASN A O 1
ATOM 1283 N N . SER A 1 160 ? 3.483 17.681 10.221 1.00 80.19 160 SER A N 1
ATOM 1284 C CA . SER A 1 160 ? 3.363 19.114 10.508 1.00 80.19 160 SER A CA 1
ATOM 1285 C C . SER A 1 160 ? 3.352 19.422 12.005 1.00 80.19 160 SER A C 1
ATOM 1287 O O . SER A 1 160 ? 2.921 20.508 12.390 1.00 80.19 160 SER A O 1
ATOM 1289 N N . LEU A 1 161 ? 3.782 18.474 12.850 1.00 86.12 161 LEU A N 1
ATOM 1290 C CA . LEU A 1 161 ? 3.901 18.720 14.283 1.00 86.12 161 LEU A CA 1
ATOM 1291 C C . LEU A 1 161 ? 4.801 19.943 14.533 1.00 86.12 161 LEU A C 1
ATOM 1293 O O . LEU A 1 161 ? 5.893 20.019 13.957 1.00 86.12 161 LEU A O 1
ATOM 1297 N N . PRO A 1 162 ? 4.348 20.907 15.354 1.00 78.94 162 PRO A N 1
ATOM 1298 C CA . PRO A 1 162 ? 5.174 22.041 15.734 1.00 78.94 162 PRO A CA 1
ATOM 1299 C C . PRO A 1 162 ? 6.427 21.570 16.486 1.00 78.94 162 PRO A C 1
ATOM 1301 O O . PRO A 1 162 ? 6.436 20.511 17.110 1.00 78.94 162 PRO A O 1
ATOM 1304 N N . GLY A 1 163 ? 7.501 22.362 16.426 1.00 74.38 163 GLY A N 1
ATOM 1305 C CA . GLY A 1 163 ? 8.648 22.149 17.313 1.00 74.38 163 GLY A CA 1
ATOM 1306 C C . GLY A 1 163 ? 8.264 22.367 18.781 1.00 74.38 163 GLY A C 1
ATOM 1307 O O . GLY A 1 163 ? 7.250 23.004 19.061 1.00 74.38 163 GLY A O 1
ATOM 1308 N N . GLU A 1 164 ? 9.108 21.898 19.705 1.00 68.25 164 GLU A N 1
ATOM 1309 C CA . GLU A 1 164 ? 8.869 21.934 21.165 1.00 68.25 164 GLU A CA 1
ATOM 1310 C C . GLU A 1 164 ? 8.539 23.337 21.726 1.00 68.25 164 GLU A C 1
ATOM 1312 O O . GLU A 1 164 ? 7.987 23.455 22.815 1.00 68.25 164 GLU A O 1
ATOM 1317 N N . GLU A 1 165 ? 8.855 24.405 20.989 1.00 63.94 165 GLU A N 1
ATOM 1318 C CA . GLU A 1 165 ? 8.655 25.803 21.391 1.00 63.94 165 GLU A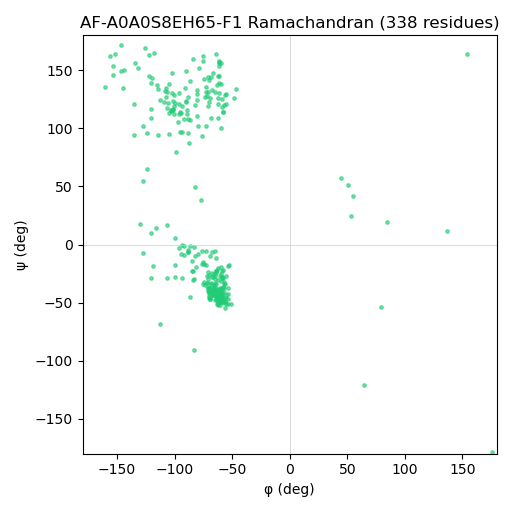 CA 1
ATOM 1319 C C . GLU A 1 165 ? 7.272 26.385 21.023 1.00 63.94 165 GLU A C 1
ATOM 1321 O O . GLU A 1 165 ? 6.973 27.519 21.399 1.00 63.94 165 GLU A O 1
ATOM 1326 N N . ALA A 1 166 ? 6.426 25.667 20.274 1.00 71.25 166 ALA A N 1
ATOM 1327 C CA . ALA A 1 166 ? 5.147 26.194 19.788 1.00 71.25 166 ALA A CA 1
ATOM 1328 C C . ALA A 1 166 ? 3.941 25.706 20.616 1.00 71.25 166 ALA A C 1
ATOM 1330 O O . ALA A 1 166 ? 3.584 24.533 20.602 1.00 71.25 166 ALA A O 1
ATOM 1331 N N . GLU A 1 167 ? 3.250 26.643 21.273 1.00 73.44 167 GLU A N 1
ATOM 1332 C CA . GLU A 1 167 ? 2.054 26.408 22.103 1.00 73.44 167 GLU A CA 1
ATOM 1333 C C . GLU A 1 167 ? 0.753 26.321 21.275 1.00 73.44 167 GLU A C 1
ATOM 1335 O O . GLU A 1 167 ? -0.235 27.006 21.546 1.00 73.44 167 GLU A O 1
ATOM 1340 N N . ALA A 1 168 ? 0.738 25.513 20.215 1.00 83.88 168 ALA A N 1
ATOM 1341 C CA . ALA A 1 168 ? -0.483 25.286 19.443 1.00 83.88 168 ALA A CA 1
ATOM 1342 C C . ALA A 1 168 ? -1.285 24.113 20.033 1.00 83.88 168 ALA A C 1
ATOM 1344 O O . ALA A 1 168 ? -0.764 23.013 20.169 1.00 83.88 168 ALA A O 1
ATOM 1345 N N . GLU A 1 169 ? -2.573 24.309 20.333 1.00 91.50 169 GLU A N 1
ATOM 1346 C CA . GLU A 1 169 ? -3.458 23.194 20.724 1.00 91.50 169 GLU A CA 1
ATOM 1347 C C . GLU A 1 169 ? -3.859 22.336 19.512 1.00 91.50 169 GLU A C 1
ATOM 1349 O O . GLU A 1 169 ? -4.006 21.115 19.606 1.00 91.50 169 GLU A O 1
ATOM 1354 N N . THR A 1 170 ? -4.013 22.974 18.347 1.00 92.62 170 THR A N 1
ATOM 1355 C CA . THR A 1 170 ? -4.425 22.325 17.097 1.00 92.62 170 THR A CA 1
ATOM 1356 C C . THR A 1 170 ? -3.521 22.712 15.935 1.00 92.62 170 THR A C 1
ATOM 1358 O O . THR A 1 170 ? -2.961 23.807 15.897 1.00 92.62 170 THR A O 1
ATOM 1361 N N . LEU A 1 171 ? -3.417 21.811 14.962 1.00 91.44 171 LEU A N 1
ATOM 1362 C CA . LEU A 1 171 ? -2.697 21.994 13.709 1.00 91.44 171 LEU A CA 1
ATOM 1363 C C . LEU A 1 171 ? -3.662 21.847 12.522 1.00 91.44 171 LEU A C 1
ATOM 1365 O O . LEU A 1 171 ? -4.592 21.038 12.556 1.00 91.44 171 LEU A O 1
ATOM 1369 N N . GLN A 1 172 ? -3.449 22.659 11.486 1.00 93.88 172 GLN A N 1
ATOM 1370 C CA . GLN A 1 172 ? -4.230 22.637 10.248 1.00 93.88 172 GLN A CA 1
ATOM 1371 C C . GLN A 1 172 ? -3.417 21.939 9.159 1.00 93.88 172 GLN A C 1
ATOM 1373 O O . GLN A 1 172 ? -2.377 22.452 8.747 1.00 93.88 172 GLN A O 1
ATOM 1378 N N . VAL A 1 173 ? -3.883 20.783 8.685 1.00 93.38 173 VAL A N 1
ATOM 1379 C CA . VAL A 1 173 ? -3.234 20.048 7.586 1.00 93.38 173 VAL A CA 1
ATOM 1380 C C . VAL A 1 173 ? -4.002 20.299 6.297 1.00 93.38 173 VAL A C 1
ATOM 1382 O O . VAL A 1 173 ? -5.168 19.921 6.182 1.00 93.38 173 VAL A O 1
ATOM 1385 N N . GLY A 1 174 ? -3.362 20.941 5.323 1.00 93.56 174 GLY A N 1
ATOM 1386 C CA . GLY A 1 174 ? -3.931 21.151 3.993 1.00 93.56 174 GLY A CA 1
ATOM 1387 C C . GLY A 1 174 ? -3.920 19.885 3.131 1.00 93.56 174 GLY A C 1
ATOM 1388 O O . GLY A 1 174 ? -3.200 18.923 3.401 1.00 93.56 174 GLY A O 1
ATOM 1389 N N . ILE A 1 175 ? -4.725 19.884 2.065 1.00 92.44 175 ILE A N 1
ATOM 1390 C CA . ILE A 1 175 ? -4.781 18.774 1.096 1.00 92.44 175 ILE A CA 1
ATOM 1391 C C . ILE A 1 175 ? -3.458 18.581 0.341 1.00 92.44 175 ILE A C 1
ATOM 1393 O O . ILE A 1 175 ? -3.150 17.492 -0.123 1.00 92.44 175 ILE A O 1
ATOM 1397 N N . ASP A 1 176 ? -2.648 19.626 0.234 1.00 90.81 176 ASP A N 1
ATOM 1398 C CA . ASP A 1 176 ? -1.319 19.618 -0.372 1.00 90.81 176 ASP A CA 1
ATOM 1399 C C . ASP A 1 176 ? -0.308 18.754 0.398 1.00 90.81 176 ASP A C 1
ATOM 1401 O O . ASP A 1 176 ? 0.599 18.176 -0.214 1.00 90.81 176 ASP A O 1
ATOM 1405 N N . ALA A 1 177 ? -0.511 18.589 1.710 1.00 90.69 177 ALA A N 1
ATOM 1406 C CA . ALA A 1 177 ? 0.265 17.662 2.525 1.00 90.69 177 ALA A CA 1
ATOM 1407 C C . ALA A 1 177 ? 0.004 16.196 2.143 1.00 90.69 177 ALA A C 1
ATOM 1409 O O . ALA A 1 177 ? 0.901 15.363 2.300 1.00 90.69 177 ALA A O 1
ATOM 1410 N N . ARG A 1 178 ? -1.186 15.874 1.614 1.00 91.81 178 ARG A N 1
ATOM 1411 C CA . ARG A 1 178 ? -1.572 14.537 1.146 1.00 91.81 178 ARG A CA 1
ATOM 1412 C C . ARG A 1 178 ? -1.017 14.294 -0.253 1.00 91.81 178 ARG A C 1
ATOM 1414 O O . ARG A 1 178 ? -1.288 15.032 -1.199 1.00 91.81 178 ARG A O 1
ATOM 1421 N N . TRP A 1 179 ? -0.253 13.216 -0.420 1.00 91.75 179 TRP A N 1
ATOM 1422 C CA . TRP A 1 179 ? 0.157 12.820 -1.767 1.00 91.75 179 TRP A CA 1
ATOM 1423 C C . TRP A 1 179 ? -1.076 12.348 -2.561 1.00 91.75 179 TRP A C 1
ATOM 1425 O O . TRP A 1 179 ? -1.828 11.541 -2.028 1.00 91.75 179 TRP A O 1
ATOM 1435 N N . PRO A 1 180 ? -1.319 12.778 -3.809 1.00 90.69 180 PRO A N 1
ATOM 1436 C CA . PRO A 1 180 ? -2.482 12.343 -4.576 1.00 90.69 180 PRO A CA 1
ATOM 1437 C C . PRO A 1 180 ? -2.520 10.824 -4.767 1.00 90.69 180 PRO A C 1
ATOM 1439 O O . PRO A 1 180 ? -1.626 10.237 -5.379 1.00 90.69 180 PRO A O 1
ATOM 1442 N N . SER A 1 181 ? -3.561 10.172 -4.255 1.00 90.44 181 SER A N 1
ATOM 1443 C CA . SER A 1 181 ? -3.798 8.743 -4.485 1.00 90.44 181 SER A CA 1
ATOM 1444 C C . SER A 1 181 ? -4.551 8.480 -5.791 1.00 90.44 181 SER A C 1
ATOM 1446 O O . SER A 1 181 ? -4.409 7.389 -6.339 1.00 90.44 181 SER A O 1
ATOM 1448 N N . ASP A 1 182 ? -5.287 9.474 -6.299 1.00 89.94 182 ASP A N 1
ATOM 1449 C CA . ASP A 1 182 ? -6.146 9.357 -7.476 1.00 89.94 182 ASP A CA 1
ATOM 1450 C C . ASP A 1 182 ? -5.369 9.042 -8.764 1.00 89.94 182 ASP A C 1
ATOM 1452 O O . ASP A 1 182 ? -4.307 9.603 -9.036 1.00 89.94 182 ASP A O 1
ATOM 1456 N N . LEU A 1 183 ? -5.935 8.132 -9.555 1.00 95.00 183 LEU A N 1
ATOM 1457 C CA . LEU A 1 183 ? -5.448 7.702 -10.866 1.00 95.00 183 LEU A CA 1
ATOM 1458 C C . LEU A 1 183 ? -6.572 7.751 -11.916 1.00 95.00 183 LEU A C 1
ATOM 1460 O O . LEU A 1 183 ? -6.479 7.110 -12.966 1.00 95.00 183 LEU A O 1
ATOM 1464 N N . SER A 1 184 ? -7.659 8.479 -11.636 1.00 94.06 184 SER A N 1
ATOM 1465 C CA . SER A 1 184 ? -8.826 8.607 -12.516 1.00 94.06 184 SER A CA 1
ATOM 1466 C C . SER A 1 184 ? -8.500 9.207 -13.890 1.00 94.06 184 SER A C 1
ATOM 1468 O O . SER A 1 184 ? -9.241 8.976 -14.847 1.00 94.06 184 SER A O 1
ATOM 1470 N N . ASP A 1 185 ? -7.358 9.890 -14.027 1.00 94.31 185 ASP A N 1
ATOM 1471 C CA . ASP A 1 185 ? -6.829 10.400 -15.294 1.00 94.31 185 ASP A CA 1
ATOM 1472 C C . ASP A 1 185 ? -6.465 9.286 -16.292 1.00 94.31 185 ASP A C 1
ATOM 1474 O O . ASP A 1 185 ? -6.482 9.510 -17.502 1.00 94.31 185 ASP A O 1
ATOM 1478 N N . ILE A 1 186 ? -6.203 8.067 -15.810 1.00 95.38 186 ILE A N 1
ATOM 1479 C CA . ILE A 1 186 ? -6.061 6.869 -16.652 1.00 95.38 186 ILE A CA 1
ATOM 1480 C C . ILE A 1 186 ? -7.425 6.433 -17.218 1.00 95.38 186 ILE A C 1
ATOM 1482 O O . ILE A 1 186 ? -7.507 5.889 -18.321 1.00 95.38 186 ILE A O 1
ATOM 1486 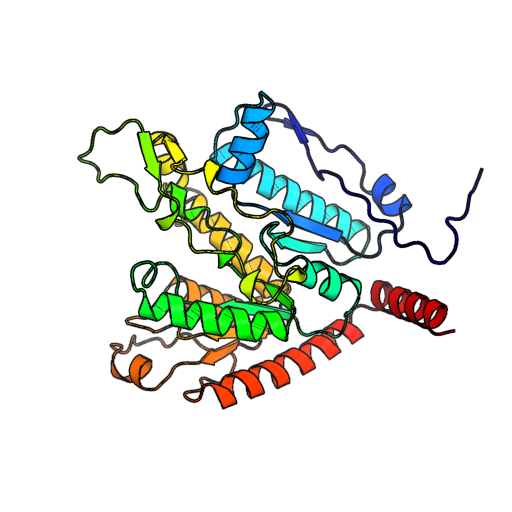N N . GLY A 1 187 ? -8.500 6.640 -16.457 1.00 95.88 187 GLY A N 1
ATOM 1487 C CA . GLY A 1 187 ? -9.873 6.289 -16.806 1.00 95.88 187 GLY A CA 1
ATOM 1488 C C . GLY A 1 187 ? -10.737 6.054 -15.566 1.00 95.88 187 GLY A C 1
ATOM 1489 O O . GLY A 1 187 ? -10.228 5.803 -14.477 1.00 95.88 187 GLY A O 1
ATOM 1490 N N . SER A 1 188 ? -12.063 6.054 -15.727 1.00 93.56 188 SER A N 1
ATOM 1491 C CA . SER A 1 188 ? -13.008 5.959 -14.598 1.00 93.56 188 SER A CA 1
ATOM 1492 C C . SER A 1 188 ? -12.793 4.724 -13.714 1.00 93.56 188 SER A C 1
ATOM 1494 O O . SER A 1 188 ? -12.947 4.792 -12.497 1.00 93.56 188 SER A O 1
ATOM 1496 N N . HIS A 1 189 ? -12.370 3.589 -14.273 1.00 94.56 189 HIS A N 1
ATOM 1497 C CA . HIS A 1 189 ? -12.071 2.383 -13.492 1.00 94.56 189 HIS A CA 1
ATOM 1498 C C . HIS A 1 189 ? -10.823 2.497 -12.597 1.00 94.56 189 HIS A C 1
ATOM 1500 O O . HIS A 1 189 ? -10.594 1.612 -11.772 1.00 94.56 189 HIS A O 1
ATOM 1506 N N . TYR A 1 190 ? -10.032 3.559 -12.742 1.00 96.31 190 TYR A N 1
ATOM 1507 C CA . TYR A 1 190 ? -8.851 3.829 -11.924 1.00 96.31 190 TYR A CA 1
ATOM 1508 C C . TYR A 1 190 ? -9.106 4.773 -10.746 1.00 96.31 190 TYR A C 1
ATOM 1510 O O . TYR A 1 190 ? -8.219 4.962 -9.920 1.00 96.31 190 TYR A O 1
ATOM 1518 N N . GLU A 1 191 ? -10.327 5.288 -10.615 1.00 95.31 191 GLU A N 1
ATOM 1519 C CA . GLU A 1 191 ? -10.787 5.924 -9.381 1.00 95.31 191 GLU A CA 1
ATOM 1520 C C . GLU A 1 191 ? -10.787 4.908 -8.218 1.00 95.31 191 GLU A C 1
ATOM 1522 O O . GLU A 1 191 ? -11.071 3.714 -8.414 1.00 95.31 191 GLU A O 1
ATOM 1527 N N . GLY A 1 192 ? -10.465 5.385 -7.013 1.00 94.44 192 GLY A N 1
ATOM 1528 C CA . GLY A 1 192 ? -10.499 4.587 -5.787 1.00 94.44 192 GLY A CA 1
ATOM 1529 C C . GLY A 1 192 ? -11.891 4.017 -5.481 1.00 94.44 192 GLY A C 1
ATOM 1530 O O . GLY A 1 192 ? -12.903 4.566 -5.912 1.00 94.44 192 GLY A O 1
ATOM 1531 N N . LEU A 1 193 ? -11.967 2.925 -4.710 1.00 92.50 193 LEU A N 1
ATOM 1532 C CA . LEU A 1 193 ? -13.255 2.417 -4.197 1.00 92.50 193 LEU A CA 1
ATOM 1533 C C . LEU A 1 193 ? -13.956 3.466 -3.327 1.00 92.50 193 LEU A C 1
ATOM 1535 O O . LEU A 1 193 ? -15.176 3.605 -3.376 1.00 92.50 193 LEU A O 1
ATOM 1539 N N . VAL A 1 194 ? -13.159 4.193 -2.546 1.00 93.00 194 VAL A N 1
ATOM 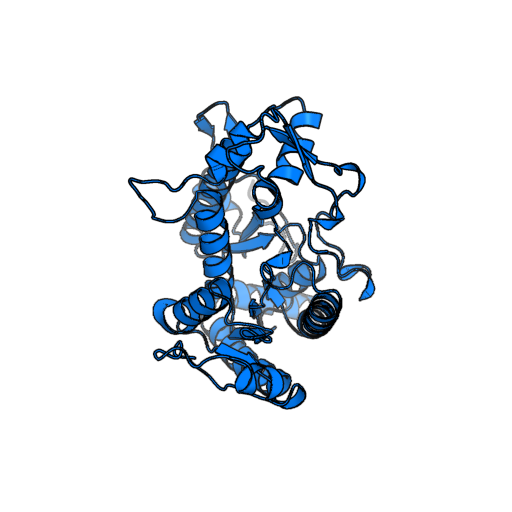1540 C CA . VAL A 1 194 ? -13.555 5.378 -1.791 1.00 93.00 194 VAL A CA 1
ATOM 1541 C C . VAL A 1 194 ? -12.560 6.485 -2.152 1.00 93.00 194 VAL A C 1
ATOM 1543 O O . VAL A 1 194 ? -11.421 6.434 -1.687 1.00 93.00 194 VAL A O 1
ATOM 1546 N N . PRO A 1 195 ? -12.937 7.440 -3.022 1.00 90.94 195 PRO A N 1
ATOM 1547 C CA . PRO A 1 195 ? -12.082 8.572 -3.375 1.00 90.94 195 PRO A CA 1
ATOM 1548 C C . PRO A 1 195 ? -11.746 9.442 -2.159 1.00 90.94 195 PRO A C 1
ATOM 1550 O O . PRO A 1 195 ? -12.492 9.471 -1.179 1.00 90.94 195 PRO A O 1
ATOM 1553 N N . GLU A 1 196 ? -10.634 10.176 -2.230 1.00 91.69 196 GLU A N 1
ATOM 1554 C CA . GLU A 1 196 ? -10.328 11.211 -1.236 1.00 91.69 196 GLU A CA 1
ATOM 1555 C C . GLU A 1 196 ? -11.384 12.326 -1.318 1.00 91.69 196 GLU A C 1
ATOM 1557 O O . GLU A 1 196 ? -11.688 12.792 -2.414 1.00 91.69 196 GLU A O 1
ATOM 1562 N N . ASP A 1 197 ? -11.947 12.743 -0.178 1.00 91.19 197 ASP A N 1
ATOM 1563 C CA . ASP A 1 197 ? -12.919 13.845 -0.100 1.00 91.19 197 ASP A CA 1
ATOM 1564 C C . ASP A 1 197 ? -12.154 15.165 0.081 1.00 91.19 197 ASP A C 1
ATOM 1566 O O . ASP A 1 197 ? -11.643 15.418 1.173 1.00 91.19 197 ASP A O 1
ATOM 1570 N N . PRO A 1 198 ? -12.068 16.052 -0.929 1.00 91.50 198 PRO A N 1
ATOM 1571 C CA . PRO A 1 198 ? -11.337 17.307 -0.779 1.00 91.50 198 PRO A CA 1
ATOM 1572 C C . PRO A 1 198 ? -11.953 18.229 0.280 1.00 91.50 198 PRO A C 1
ATOM 1574 O O . PRO A 1 198 ? -11.248 19.062 0.843 1.00 91.50 198 PRO A O 1
ATOM 1577 N N . ASN A 1 199 ? -13.245 18.061 0.595 1.00 92.69 199 ASN A N 1
ATOM 1578 C CA . ASN A 1 199 ? -13.944 18.860 1.606 1.00 92.69 199 ASN A CA 1
ATOM 1579 C C . ASN A 1 199 ? -13.588 18.449 3.042 1.00 92.69 199 ASN A C 1
ATOM 1581 O O . ASN A 1 199 ? -14.046 19.074 3.996 1.00 92.69 199 ASN A O 1
ATOM 1585 N N . LEU A 1 200 ? -12.805 17.381 3.212 1.00 92.12 200 LEU A N 1
ATOM 1586 C CA . LEU A 1 200 ? -12.221 17.004 4.493 1.00 92.12 200 LEU A CA 1
ATOM 1587 C C . LEU A 1 200 ? -11.072 17.938 4.906 1.00 92.12 200 LEU A C 1
ATOM 1589 O O . LEU A 1 200 ? -10.712 17.969 6.080 1.00 92.12 200 LEU A O 1
ATOM 1593 N N . PHE A 1 201 ? -10.517 18.706 3.968 1.00 94.38 201 PHE A N 1
ATOM 1594 C CA . PHE A 1 201 ? -9.382 19.585 4.212 1.00 94.38 201 PHE A CA 1
ATOM 1595 C C . PHE A 1 201 ? -9.810 21.064 4.343 1.00 94.38 201 PHE A C 1
ATOM 1597 O O . PHE A 1 201 ? -10.739 21.496 3.657 1.00 94.38 201 PHE A O 1
ATOM 1604 N N . PRO A 1 202 ? -9.114 21.869 5.171 1.00 95.12 202 PRO A N 1
ATOM 1605 C CA . PRO A 1 202 ? -8.002 21.461 6.027 1.00 95.12 202 PRO A CA 1
ATOM 1606 C C . PRO A 1 202 ? -8.462 20.568 7.190 1.00 95.12 202 PRO A C 1
ATOM 1608 O O . PRO A 1 202 ? -9.518 20.781 7.785 1.00 95.12 202 PRO A O 1
ATOM 1611 N N . LEU A 1 203 ? -7.649 19.562 7.513 1.00 94.06 203 LEU A N 1
ATOM 1612 C CA . LEU A 1 203 ? -7.858 18.733 8.694 1.00 94.06 203 LEU A CA 1
ATOM 1613 C C . LEU A 1 203 ? -7.480 19.543 9.930 1.00 94.06 203 LEU A C 1
ATOM 1615 O O . LEU A 1 203 ? -6.354 20.027 10.027 1.00 94.06 203 LEU A O 1
ATOM 1619 N N . THR A 1 204 ? -8.386 19.619 10.901 1.00 93.62 204 THR A N 1
ATOM 1620 C CA . THR A 1 204 ? -8.051 20.091 12.249 1.00 93.62 204 THR A CA 1
ATOM 1621 C C . THR A 1 204 ? -7.608 18.898 13.086 1.00 93.62 204 THR A C 1
ATOM 1623 O O . THR A 1 204 ? -8.410 18.016 13.391 1.00 93.62 204 THR A O 1
ATOM 1626 N N . VAL A 1 205 ? -6.329 18.853 13.450 1.00 94.38 205 VAL A N 1
ATOM 1627 C CA . VAL A 1 205 ? -5.738 17.762 14.236 1.00 94.38 205 VAL A CA 1
ATOM 1628 C C . VAL A 1 205 ? -5.295 18.312 15.590 1.00 94.38 205 VAL A C 1
ATOM 1630 O O . VAL A 1 205 ? -4.689 19.378 15.667 1.00 94.38 205 VAL A O 1
ATOM 1633 N N . GLN A 1 206 ? -5.620 17.607 16.673 1.00 94.31 206 GLN A N 1
ATOM 1634 C CA . GLN A 1 206 ? -5.147 17.963 18.012 1.00 94.31 206 GLN A CA 1
ATOM 1635 C C . GLN A 1 206 ? -3.654 17.648 18.112 1.00 94.31 206 GLN A C 1
ATOM 1637 O O . GLN A 1 206 ? -3.256 16.517 17.826 1.00 94.31 206 GLN A O 1
ATOM 1642 N N . VAL A 1 207 ? -2.836 18.619 18.533 1.00 93.88 207 VAL A N 1
ATOM 1643 C CA . VAL A 1 207 ? -1.372 18.443 18.616 1.00 93.88 207 VAL A CA 1
ATOM 1644 C C . VAL A 1 207 ? -1.030 17.283 19.539 1.00 93.88 207 VAL A C 1
ATOM 1646 O O . VAL A 1 207 ? -0.290 16.390 19.143 1.00 93.88 207 VAL A O 1
ATOM 1649 N N . LYS A 1 208 ? -1.695 17.207 20.695 1.00 92.88 208 LYS A N 1
ATOM 1650 C CA . LYS A 1 208 ? -1.521 16.108 21.647 1.00 92.88 208 LYS A CA 1
ATOM 1651 C C . LYS A 1 208 ? -1.769 14.724 21.030 1.00 92.88 208 LYS A C 1
ATOM 1653 O O . LYS A 1 208 ? -0.995 13.805 21.267 1.00 92.88 208 LYS A O 1
ATOM 1658 N N . GLU A 1 209 ? -2.825 14.556 20.228 1.00 93.44 209 GLU A N 1
ATOM 1659 C CA . GLU A 1 209 ? -3.083 13.264 19.573 1.00 93.44 209 GLU A CA 1
ATOM 1660 C C . GLU A 1 209 ? -1.989 12.941 18.550 1.00 93.44 209 GLU A C 1
ATOM 1662 O O . GLU A 1 209 ? -1.527 11.807 18.484 1.00 93.44 209 GLU A O 1
ATOM 1667 N N . ALA A 1 210 ? -1.551 13.922 17.760 1.00 94.25 210 ALA A N 1
ATOM 1668 C CA . ALA A 1 210 ? -0.472 13.728 16.797 1.00 94.25 210 ALA A CA 1
ATOM 1669 C C . ALA A 1 210 ? 0.868 13.382 17.481 1.00 94.25 210 ALA A C 1
ATOM 1671 O O . ALA A 1 210 ? 1.582 12.497 17.009 1.00 94.25 210 ALA A O 1
ATOM 1672 N N . GLU A 1 211 ? 1.189 14.005 18.615 1.00 93.06 211 GLU A N 1
ATOM 1673 C CA . GLU A 1 211 ? 2.357 13.668 19.439 1.00 93.06 211 GLU A CA 1
ATOM 1674 C C . GLU A 1 211 ? 2.273 12.242 19.992 1.00 93.06 211 GLU A C 1
ATOM 1676 O O . GLU A 1 211 ? 3.247 11.491 19.903 1.00 93.06 211 GLU A O 1
ATOM 1681 N N . GLU A 1 212 ? 1.106 11.827 20.494 1.00 91.94 212 GLU A N 1
ATOM 1682 C CA . GLU A 1 212 ? 0.867 10.450 20.945 1.00 91.94 212 GLU A CA 1
ATOM 1683 C C . GLU A 1 212 ? 1.131 9.437 19.814 1.00 91.94 212 GLU A C 1
ATOM 1685 O O . GLU A 1 212 ? 1.765 8.403 20.036 1.00 91.94 212 GLU A O 1
ATOM 1690 N N . LEU A 1 213 ? 0.722 9.746 18.577 1.00 92.69 213 LEU A N 1
ATOM 1691 C CA . LEU A 1 213 ? 1.003 8.902 17.408 1.00 92.69 213 LEU A CA 1
ATOM 1692 C C . LEU A 1 213 ? 2.486 8.874 17.015 1.00 92.69 213 LEU A C 1
ATOM 1694 O O . LEU A 1 213 ? 2.960 7.856 16.499 1.00 92.69 213 LEU A O 1
ATOM 1698 N N . ASN A 1 214 ? 3.194 9.987 17.220 1.00 92.38 214 ASN A N 1
ATOM 1699 C CA . ASN A 1 214 ? 4.598 10.161 16.854 1.00 92.38 214 ASN A CA 1
ATOM 1700 C C . ASN A 1 214 ? 5.576 9.711 17.956 1.00 92.38 214 ASN A C 1
ATOM 1702 O O . ASN A 1 214 ? 6.786 9.664 17.734 1.00 92.38 214 ASN A O 1
ATOM 1706 N N . THR A 1 215 ? 5.073 9.345 19.133 1.00 86.62 215 THR A N 1
ATOM 1707 C CA . THR A 1 215 ? 5.899 8.876 20.246 1.00 86.62 215 THR A CA 1
ATOM 1708 C C . THR A 1 215 ? 6.272 7.398 20.050 1.00 86.62 215 THR A C 1
ATOM 1710 O O . THR A 1 215 ? 5.386 6.576 19.791 1.00 86.62 215 THR A O 1
ATOM 1713 N N . PRO A 1 216 ? 7.564 7.022 20.156 1.00 81.88 216 PRO A N 1
ATOM 1714 C CA . PRO A 1 216 ? 7.986 5.625 20.181 1.00 81.88 216 PRO A CA 1
ATOM 1715 C C . PRO A 1 216 ? 7.413 4.869 21.376 1.00 81.88 216 PRO A C 1
ATOM 1717 O O . PRO A 1 216 ? 7.432 5.370 22.503 1.00 81.88 216 PRO A O 1
ATOM 1720 N N . ASP A 1 217 ? 6.989 3.628 21.149 1.00 68.31 217 ASP A N 1
ATOM 1721 C CA . ASP A 1 217 ? 6.680 2.720 22.249 1.00 68.31 217 ASP A CA 1
ATOM 1722 C C . ASP A 1 217 ? 7.992 2.207 22.858 1.00 68.31 217 ASP A C 1
ATOM 1724 O O . ASP A 1 217 ? 8.562 1.209 22.413 1.00 68.31 217 ASP A O 1
ATOM 1728 N N . GLN A 1 218 ? 8.456 2.895 23.905 1.00 59.41 218 GLN A N 1
ATOM 1729 C CA . GLN A 1 218 ? 9.699 2.597 24.631 1.00 59.41 218 GLN A CA 1
ATOM 1730 C C . GLN A 1 218 ? 9.807 1.137 25.109 1.00 59.41 218 GLN A C 1
ATOM 1732 O O . GLN A 1 218 ? 10.906 0.691 25.437 1.00 59.41 218 GLN A O 1
ATOM 1737 N N . MET A 1 219 ? 8.696 0.391 25.168 1.00 58.06 219 MET A N 1
ATOM 1738 C CA . MET A 1 219 ? 8.671 -0.990 25.639 1.00 58.06 219 MET A CA 1
ATOM 1739 C C . MET A 1 219 ? 8.665 -2.025 24.502 1.00 58.06 219 MET A C 1
ATOM 1741 O O . MET A 1 219 ? 9.188 -3.123 24.696 1.00 58.06 219 MET A O 1
ATOM 1745 N N . SER A 1 220 ? 8.124 -1.688 23.325 1.00 58.53 220 SER A N 1
ATOM 1746 C CA . SER A 1 220 ? 7.810 -2.672 22.269 1.00 58.53 220 SER A CA 1
ATOM 1747 C C . SER A 1 220 ? 8.520 -2.426 20.936 1.00 58.53 220 SER A C 1
ATOM 1749 O O . SER A 1 220 ? 8.751 -3.372 20.183 1.00 58.53 220 SER A O 1
ATOM 1751 N N . SER A 1 221 ? 8.842 -1.173 20.600 1.00 66.44 221 SER A N 1
ATOM 1752 C CA . SER A 1 221 ? 9.403 -0.819 19.293 1.00 66.44 221 SER A CA 1
ATOM 1753 C C . SER A 1 221 ? 10.115 0.534 19.331 1.00 66.44 221 SER A C 1
ATOM 1755 O O . SER A 1 221 ? 9.543 1.513 19.801 1.00 66.44 221 SER A O 1
ATOM 1757 N N . PRO A 1 222 ? 11.315 0.666 18.738 1.00 79.06 222 PRO A N 1
ATOM 1758 C CA . PRO A 1 222 ? 11.962 1.971 18.599 1.00 79.06 222 PRO A CA 1
ATOM 1759 C C . PRO A 1 222 ? 11.222 2.915 17.629 1.00 79.06 222 PRO A C 1
ATOM 1761 O O . PRO A 1 222 ? 11.622 4.069 17.487 1.00 79.06 222 PRO A O 1
ATOM 1764 N N . MET A 1 223 ? 10.186 2.439 16.927 1.00 85.94 223 MET A N 1
ATOM 1765 C CA . MET A 1 223 ? 9.366 3.238 16.013 1.00 85.94 223 MET A CA 1
ATOM 1766 C C . MET A 1 223 ? 8.169 3.859 16.732 1.00 85.94 223 MET A C 1
ATOM 1768 O O . MET A 1 223 ? 7.609 3.263 17.652 1.00 85.94 223 MET A O 1
ATOM 1772 N N . SER A 1 224 ? 7.737 5.027 16.254 1.00 91.12 224 SER A N 1
ATOM 1773 C CA . SER A 1 224 ? 6.459 5.617 16.652 1.00 91.12 224 SER A CA 1
ATOM 1774 C C . SER A 1 224 ? 5.282 4.720 16.268 1.00 91.12 224 SER A C 1
ATOM 1776 O O . SER A 1 224 ? 5.389 3.893 15.357 1.00 91.12 224 SER A O 1
ATOM 1778 N N . THR A 1 225 ? 4.141 4.889 16.941 1.00 91.44 225 THR A N 1
ATOM 1779 C CA . THR A 1 225 ? 2.921 4.115 16.648 1.00 91.44 225 THR A CA 1
ATOM 1780 C C . THR A 1 225 ? 2.540 4.206 15.170 1.00 91.44 225 THR A C 1
ATOM 1782 O O . THR A 1 225 ? 2.191 3.200 14.546 1.00 91.44 225 THR A O 1
ATOM 1785 N N . ILE A 1 226 ? 2.634 5.404 14.589 1.00 93.06 226 ILE A N 1
ATOM 1786 C CA . ILE A 1 226 ? 2.293 5.627 13.185 1.00 93.06 226 ILE A CA 1
ATOM 1787 C C . ILE A 1 226 ? 3.301 4.977 12.229 1.00 93.06 226 ILE A C 1
ATOM 1789 O O . ILE A 1 226 ? 2.893 4.319 11.271 1.00 93.06 226 ILE A O 1
ATOM 1793 N N . ASP A 1 227 ? 4.601 5.068 12.525 1.00 92.81 227 ASP A N 1
ATOM 1794 C CA . ASP A 1 227 ? 5.655 4.474 11.695 1.00 92.81 227 ASP A CA 1
ATOM 1795 C C . ASP A 1 227 ? 5.624 2.946 11.752 1.00 92.81 227 ASP A C 1
ATOM 1797 O O . ASP A 1 227 ? 5.820 2.283 10.730 1.00 92.81 227 ASP A O 1
ATOM 1801 N N . ALA A 1 228 ? 5.306 2.377 12.918 1.00 92.06 228 ALA A N 1
ATOM 1802 C CA . ALA A 1 228 ? 5.111 0.944 13.080 1.00 92.06 228 ALA A CA 1
ATOM 1803 C C . ALA A 1 228 ? 3.949 0.434 12.213 1.00 92.06 228 ALA A C 1
ATOM 1805 O O . ALA A 1 228 ? 4.097 -0.581 11.532 1.00 92.06 228 ALA A O 1
ATOM 1806 N N . GLN A 1 229 ? 2.821 1.152 12.174 1.00 92.81 229 GLN A N 1
ATOM 1807 C CA . GLN A 1 229 ? 1.683 0.751 11.343 1.00 92.81 229 GLN A CA 1
ATOM 1808 C C . GLN A 1 229 ? 1.919 0.927 9.845 1.00 92.81 229 GLN A C 1
ATOM 1810 O O . GLN A 1 229 ? 1.524 0.055 9.072 1.00 92.81 229 GLN A O 1
ATOM 1815 N N . ILE A 1 230 ? 2.574 2.015 9.432 1.00 94.75 230 ILE A N 1
ATOM 1816 C CA . ILE A 1 230 ? 2.984 2.217 8.036 1.00 94.75 230 ILE A CA 1
ATOM 1817 C C . ILE A 1 230 ? 3.890 1.059 7.599 1.00 94.75 230 ILE A C 1
ATOM 1819 O O . ILE A 1 230 ? 3.605 0.392 6.608 1.00 94.75 230 ILE A O 1
ATOM 1823 N N . THR A 1 231 ? 4.907 0.747 8.405 1.00 94.56 231 THR A N 1
ATOM 1824 C CA . THR A 1 231 ? 5.851 -0.345 8.131 1.00 94.56 231 THR A CA 1
ATOM 1825 C C . THR A 1 231 ? 5.143 -1.700 8.053 1.00 94.56 231 THR A C 1
ATOM 1827 O O . THR A 1 231 ? 5.373 -2.466 7.120 1.00 94.56 231 THR A O 1
ATOM 1830 N N . GLN A 1 232 ? 4.249 -2.002 9.001 1.00 93.56 232 GLN A N 1
ATOM 1831 C CA . GLN A 1 232 ? 3.499 -3.261 9.019 1.00 93.56 232 GLN A CA 1
ATOM 1832 C C . GLN A 1 232 ? 2.603 -3.414 7.781 1.00 93.56 232 GLN A C 1
ATOM 1834 O O . GLN A 1 232 ? 2.557 -4.491 7.183 1.00 93.56 232 GLN A O 1
ATOM 1839 N N . ARG A 1 233 ? 1.907 -2.344 7.382 1.00 95.56 233 ARG A N 1
ATOM 1840 C CA . ARG A 1 233 ? 1.090 -2.310 6.163 1.00 95.56 233 ARG A CA 1
ATOM 1841 C C . ARG A 1 233 ? 1.945 -2.570 4.924 1.00 95.56 233 ARG A C 1
ATOM 1843 O O . ARG A 1 233 ? 1.575 -3.407 4.106 1.00 95.56 233 ARG A O 1
ATOM 1850 N N . ASP A 1 234 ? 3.070 -1.875 4.796 1.00 96.38 234 ASP A N 1
ATOM 1851 C CA . ASP A 1 234 ? 3.938 -1.965 3.618 1.00 96.38 234 ASP A CA 1
ATOM 1852 C C . ASP A 1 234 ? 4.561 -3.362 3.492 1.00 96.38 234 ASP A C 1
ATOM 1854 O O . ASP A 1 234 ? 4.546 -3.962 2.418 1.00 96.38 234 ASP A O 1
ATOM 1858 N N . PHE A 1 235 ? 4.994 -3.960 4.605 1.00 96.00 235 PHE A N 1
ATOM 1859 C CA . PHE A 1 235 ? 5.458 -5.351 4.637 1.00 96.00 235 PHE A CA 1
ATOM 1860 C C . PHE A 1 235 ? 4.362 -6.335 4.231 1.00 96.00 235 PHE A C 1
ATOM 1862 O O . PHE A 1 235 ? 4.590 -7.218 3.404 1.00 96.00 235 PHE A O 1
ATOM 1869 N N . ARG A 1 236 ? 3.134 -6.122 4.707 1.00 95.62 236 ARG A N 1
ATOM 1870 C CA . ARG A 1 236 ? 1.981 -6.928 4.303 1.00 95.62 236 ARG A CA 1
ATOM 1871 C C . ARG A 1 236 ? 1.648 -6.769 2.816 1.00 95.62 236 ARG A C 1
ATOM 1873 O O . ARG A 1 236 ? 1.208 -7.725 2.179 1.00 95.62 236 ARG A O 1
ATOM 1880 N N . TYR A 1 237 ? 1.848 -5.593 2.226 1.00 97.31 237 TYR A N 1
ATOM 1881 C CA . TYR A 1 237 ? 1.747 -5.410 0.774 1.00 97.31 237 TYR A CA 1
ATOM 1882 C C . TYR A 1 237 ? 2.847 -6.168 0.018 1.00 97.31 237 TYR A C 1
ATOM 1884 O O . TYR A 1 237 ? 2.552 -6.816 -0.988 1.00 97.31 237 TYR A O 1
ATOM 1892 N N . ILE A 1 238 ? 4.083 -6.166 0.524 1.00 97.00 238 ILE A N 1
ATOM 1893 C CA . ILE A 1 238 ? 5.194 -6.943 -0.045 1.00 97.00 238 ILE A CA 1
ATOM 1894 C C . ILE A 1 238 ? 4.898 -8.449 -0.009 1.00 97.00 238 ILE A C 1
ATOM 1896 O O . ILE A 1 238 ? 5.113 -9.136 -1.010 1.00 97.00 238 ILE A O 1
ATOM 1900 N N . ASP A 1 239 ? 4.355 -8.972 1.092 1.00 95.12 239 ASP A N 1
ATOM 1901 C CA . ASP A 1 239 ? 4.034 -10.400 1.236 1.00 95.12 239 ASP A CA 1
ATOM 1902 C C . ASP A 1 239 ? 3.061 -10.903 0.161 1.00 95.12 239 ASP A C 1
ATOM 1904 O O . ASP A 1 239 ? 3.197 -12.022 -0.352 1.00 95.12 239 ASP A O 1
ATOM 1908 N N . GLN A 1 240 ? 2.108 -10.056 -0.229 1.00 93.81 240 GLN A N 1
ATOM 1909 C CA . GLN A 1 240 ? 1.078 -10.363 -1.223 1.00 93.81 240 GLN A CA 1
ATOM 1910 C C . GLN A 1 240 ? 1.523 -10.133 -2.673 1.00 93.81 240 GLN A C 1
ATOM 1912 O O . GLN A 1 240 ? 0.842 -10.587 -3.603 1.00 93.81 240 GLN A O 1
ATOM 1917 N N . ALA A 1 241 ? 2.633 -9.422 -2.876 1.00 96.19 241 ALA A N 1
ATOM 1918 C CA . ALA A 1 241 ? 3.189 -9.134 -4.187 1.00 96.19 241 ALA A CA 1
ATOM 1919 C C . ALA A 1 241 ? 3.971 -10.331 -4.754 1.00 96.19 241 ALA A C 1
ATOM 1921 O O . ALA A 1 241 ? 4.542 -11.145 -4.027 1.00 96.19 241 ALA A O 1
ATOM 1922 N N . ASP A 1 242 ? 4.017 -10.424 -6.080 1.00 96.00 242 ASP A N 1
ATOM 1923 C CA . ASP A 1 242 ? 4.843 -11.379 -6.820 1.00 96.00 242 ASP A CA 1
ATOM 1924 C C . ASP A 1 242 ? 6.277 -10.832 -7.003 1.00 96.00 242 ASP A C 1
ATOM 1926 O O . ASP A 1 242 ? 7.238 -11.599 -7.016 1.00 96.00 242 ASP A O 1
ATOM 1930 N N . ALA A 1 243 ? 6.441 -9.506 -7.090 1.00 95.88 243 ALA A N 1
ATOM 1931 C CA . ALA A 1 243 ? 7.738 -8.823 -7.129 1.00 95.88 243 ALA A CA 1
ATOM 1932 C C . ALA A 1 243 ? 7.659 -7.401 -6.542 1.00 95.88 243 ALA A C 1
ATOM 1934 O O . ALA A 1 243 ? 6.577 -6.824 -6.410 1.00 95.88 243 ALA A O 1
ATOM 1935 N N . VAL A 1 244 ? 8.818 -6.818 -6.225 1.00 97.56 244 VAL A N 1
ATOM 1936 C CA . VAL A 1 244 ? 8.939 -5.429 -5.755 1.00 97.56 244 VAL A CA 1
ATOM 1937 C C . VAL A 1 244 ? 9.549 -4.553 -6.846 1.00 97.56 244 VAL A C 1
ATOM 1939 O O . VAL A 1 244 ? 10.630 -4.851 -7.358 1.00 97.56 244 VAL A O 1
ATOM 1942 N N . ALA A 1 245 ? 8.865 -3.457 -7.171 1.00 97.75 245 ALA A N 1
ATOM 1943 C CA . ALA A 1 245 ? 9.334 -2.407 -8.065 1.00 97.75 245 ALA A CA 1
ATOM 1944 C C . ALA A 1 245 ? 9.969 -1.280 -7.237 1.00 97.75 245 ALA A C 1
ATOM 1946 O O . ALA A 1 245 ? 9.259 -0.422 -6.723 1.00 97.75 245 ALA A O 1
ATOM 1947 N N . ALA A 1 246 ? 11.296 -1.284 -7.089 1.00 96.75 246 ALA A N 1
ATOM 1948 C CA . ALA A 1 246 ? 12.028 -0.232 -6.383 1.00 96.75 246 ALA A CA 1
ATOM 1949 C C . ALA A 1 246 ? 12.396 0.906 -7.348 1.00 96.75 246 ALA A C 1
ATOM 1951 O O . ALA A 1 246 ? 13.397 0.839 -8.062 1.00 96.75 246 ALA A O 1
ATOM 1952 N N . TYR A 1 247 ? 11.576 1.954 -7.393 1.00 96.94 247 TYR A N 1
ATOM 1953 C CA . TYR A 1 247 ? 11.727 3.073 -8.321 1.00 96.94 247 TYR A CA 1
ATOM 1954 C C . TYR A 1 247 ? 12.491 4.240 -7.686 1.00 96.94 247 TYR A C 1
ATOM 1956 O O . TYR A 1 247 ? 11.999 4.889 -6.760 1.00 96.94 247 TYR A O 1
ATOM 1964 N N . ARG A 1 248 ? 13.692 4.517 -8.212 1.00 94.06 248 ARG A N 1
ATOM 1965 C CA . ARG A 1 248 ? 14.600 5.602 -7.799 1.00 94.06 248 ARG A CA 1
ATOM 1966 C C . ARG A 1 248 ? 14.742 5.730 -6.271 1.00 94.06 248 ARG A C 1
ATOM 1968 O O . ARG A 1 248 ? 14.507 6.807 -5.724 1.00 94.06 248 ARG A O 1
ATOM 1975 N N . PRO A 1 249 ? 15.155 4.669 -5.549 1.00 91.69 249 PRO A N 1
ATOM 1976 C CA . PRO A 1 249 ? 15.266 4.696 -4.082 1.00 91.69 249 PRO A CA 1
ATOM 1977 C C . PRO A 1 249 ? 16.310 5.689 -3.542 1.00 91.69 249 PRO A C 1
ATOM 1979 O O . PRO A 1 249 ? 16.371 5.920 -2.332 1.00 91.69 249 PRO A O 1
ATOM 1982 N N . ARG A 1 250 ? 17.152 6.221 -4.436 1.00 88.19 250 ARG A N 1
ATOM 1983 C CA . ARG A 1 250 ? 18.312 7.075 -4.165 1.00 88.19 250 ARG A CA 1
ATOM 1984 C C . ARG A 1 250 ? 18.185 8.486 -4.740 1.00 88.19 250 ARG A C 1
ATOM 1986 O O . ARG A 1 250 ? 19.188 9.190 -4.812 1.00 88.19 250 ARG A O 1
ATOM 1993 N N . LYS A 1 251 ? 16.992 8.916 -5.165 1.00 86.94 251 LYS A N 1
ATOM 1994 C CA . LYS A 1 251 ? 16.811 10.253 -5.744 1.00 86.94 251 LYS A CA 1
ATOM 1995 C C . LYS A 1 251 ? 17.149 11.320 -4.694 1.00 86.94 251 LYS A C 1
ATOM 1997 O O . LYS A 1 251 ? 16.435 11.498 -3.710 1.00 86.94 251 LYS A O 1
ATOM 2002 N N . GLY A 1 252 ? 18.272 12.009 -4.889 1.00 81.31 252 GLY A N 1
ATOM 2003 C CA . GLY A 1 252 ? 18.867 12.921 -3.904 1.00 81.31 252 GLY A CA 1
ATOM 2004 C C . GLY A 1 252 ? 19.648 12.194 -2.800 1.00 81.31 252 GLY A C 1
ATOM 2005 O O . GLY A 1 252 ? 20.827 12.472 -2.596 1.00 81.31 252 GLY A O 1
ATOM 2006 N N . HIS A 1 253 ? 19.025 11.231 -2.115 1.00 81.31 253 HIS A N 1
ATOM 2007 C CA . HIS A 1 253 ? 19.661 10.396 -1.085 1.00 81.31 253 HIS A CA 1
ATOM 2008 C C . HIS A 1 253 ? 18.943 9.059 -0.894 1.00 81.31 253 HIS A C 1
ATOM 2010 O O . HIS A 1 253 ? 17.781 8.919 -1.261 1.00 81.31 253 HIS A O 1
ATOM 2016 N N . GLU A 1 254 ? 19.608 8.079 -0.268 1.00 82.62 254 GLU A N 1
ATOM 2017 C CA . GLU A 1 254 ? 19.002 6.771 0.036 1.00 82.62 254 GLU A CA 1
ATOM 2018 C C . GLU A 1 254 ? 17.799 6.917 0.986 1.00 82.62 254 GLU A C 1
ATOM 2020 O O . GLU A 1 254 ? 17.923 7.390 2.125 1.00 82.62 254 GLU A O 1
ATOM 2025 N N . SER A 1 255 ? 16.634 6.458 0.530 1.00 89.56 255 SER A N 1
ATOM 2026 C CA . SER A 1 255 ? 15.422 6.361 1.339 1.00 89.56 255 SER A CA 1
ATOM 2027 C C . SER A 1 255 ? 15.535 5.242 2.377 1.00 89.56 255 SER A C 1
ATOM 2029 O O . SER A 1 255 ? 15.639 4.067 2.028 1.00 89.56 255 SER A O 1
ATOM 2031 N N . ARG A 1 256 ? 15.450 5.587 3.671 1.00 87.94 256 ARG A N 1
ATOM 2032 C CA . ARG A 1 256 ? 15.430 4.593 4.763 1.00 87.94 256 ARG A CA 1
ATOM 2033 C C . ARG A 1 256 ? 14.233 3.643 4.661 1.00 87.94 256 ARG A C 1
ATOM 2035 O O . ARG A 1 256 ? 14.408 2.453 4.894 1.00 87.94 256 ARG A O 1
ATOM 2042 N N . GLY A 1 257 ? 13.060 4.164 4.290 1.00 89.81 257 GLY A N 1
ATOM 2043 C CA . GLY A 1 257 ? 11.847 3.362 4.103 1.00 89.81 257 GLY A CA 1
ATOM 2044 C C . GLY A 1 257 ? 12.030 2.335 2.988 1.00 89.81 257 GLY A C 1
ATOM 2045 O O . GLY A 1 257 ? 11.921 1.140 3.235 1.00 89.81 257 GLY A O 1
ATOM 2046 N N . VAL A 1 258 ? 12.467 2.780 1.804 1.00 92.50 258 VAL A N 1
ATOM 2047 C CA . VAL A 1 258 ? 12.687 1.865 0.672 1.00 92.50 258 VAL A CA 1
ATOM 2048 C C . VAL A 1 258 ? 13.821 0.878 0.952 1.00 92.50 258 VAL A C 1
ATOM 2050 O O . VAL A 1 258 ? 13.744 -0.282 0.565 1.00 92.50 258 VAL A O 1
ATOM 2053 N N . ALA A 1 259 ? 14.872 1.283 1.668 1.00 90.56 259 ALA A N 1
ATOM 2054 C CA . ALA A 1 259 ? 15.910 0.351 2.100 1.00 90.56 259 ALA A CA 1
ATOM 2055 C C . ALA A 1 259 ? 15.349 -0.760 3.010 1.00 90.56 259 ALA A C 1
ATOM 2057 O O . ALA A 1 259 ? 15.679 -1.927 2.798 1.00 90.56 259 ALA A O 1
ATOM 2058 N N . ALA A 1 260 ? 14.483 -0.424 3.972 1.00 91.00 260 ALA A N 1
ATOM 2059 C CA . ALA A 1 260 ? 13.826 -1.404 4.838 1.00 91.00 260 ALA A CA 1
ATOM 2060 C C . ALA A 1 260 ? 12.890 -2.337 4.050 1.00 91.00 260 ALA A C 1
ATOM 2062 O O . ALA A 1 260 ? 12.939 -3.549 4.241 1.00 91.00 260 ALA A O 1
ATOM 2063 N N . GLU A 1 261 ? 12.109 -1.799 3.110 1.00 94.56 261 GLU A N 1
ATOM 2064 C CA . GLU A 1 261 ? 11.255 -2.576 2.201 1.00 94.56 261 GLU A CA 1
ATOM 2065 C C . GLU A 1 261 ? 12.070 -3.560 1.354 1.00 94.56 261 GLU A C 1
ATOM 2067 O O . GLU A 1 261 ? 11.733 -4.740 1.279 1.00 94.56 261 GLU A O 1
ATOM 2072 N N . LYS A 1 262 ? 13.184 -3.105 0.762 1.00 92.88 262 LYS A N 1
ATOM 2073 C CA . LYS A 1 262 ? 14.104 -3.960 -0.005 1.00 92.88 262 LYS A CA 1
ATOM 2074 C C . LYS A 1 262 ? 14.673 -5.083 0.863 1.00 92.88 262 LYS A C 1
ATOM 2076 O O . LYS A 1 262 ? 14.709 -6.229 0.420 1.00 92.88 262 LYS A O 1
ATOM 2081 N N . MET A 1 263 ? 15.096 -4.772 2.092 1.00 90.75 263 MET A N 1
ATOM 2082 C CA . MET A 1 263 ? 15.604 -5.771 3.041 1.00 90.75 263 MET A CA 1
ATOM 2083 C C . MET A 1 263 ? 14.535 -6.792 3.422 1.00 90.75 263 MET A C 1
ATOM 2085 O O . MET A 1 263 ? 14.817 -7.988 3.428 1.00 90.75 263 MET A O 1
ATOM 2089 N N . TYR A 1 264 ? 13.315 -6.337 3.711 1.00 93.19 264 TYR A N 1
ATOM 2090 C CA . TYR A 1 264 ? 12.200 -7.213 4.053 1.00 93.19 264 TYR A CA 1
ATOM 2091 C C . TYR A 1 264 ? 11.837 -8.135 2.885 1.00 93.19 264 TYR A C 1
ATOM 2093 O O . TYR A 1 264 ? 11.744 -9.350 3.059 1.00 93.19 264 TYR A O 1
ATOM 2101 N N . ALA A 1 265 ? 11.725 -7.570 1.681 1.00 93.25 265 ALA A N 1
ATOM 2102 C CA . ALA A 1 265 ? 11.444 -8.299 0.453 1.00 93.25 265 ALA A CA 1
ATOM 2103 C C . ALA A 1 265 ? 12.506 -9.368 0.160 1.00 93.25 265 ALA A C 1
ATOM 2105 O O . ALA A 1 265 ? 12.155 -10.520 -0.075 1.00 93.25 265 ALA A O 1
ATOM 2106 N N . ALA A 1 266 ? 13.792 -9.006 0.215 1.00 86.19 266 ALA A N 1
ATOM 2107 C CA . ALA A 1 266 ? 14.906 -9.909 -0.069 1.00 86.19 266 ALA A CA 1
ATOM 2108 C C . ALA A 1 266 ? 15.108 -10.987 1.009 1.00 86.19 266 ALA A C 1
ATOM 2110 O O . ALA A 1 266 ? 15.473 -12.115 0.686 1.00 86.19 266 ALA A O 1
ATOM 2111 N N . GLY A 1 267 ? 14.912 -10.627 2.280 1.00 84.12 267 GLY A N 1
ATOM 2112 C CA . GLY A 1 267 ? 15.071 -11.520 3.422 1.00 84.12 267 GLY A CA 1
ATOM 2113 C C . GLY A 1 267 ? 13.819 -12.356 3.661 1.00 84.12 267 GLY A C 1
ATOM 2114 O O . GLY A 1 267 ? 13.681 -13.454 3.129 1.00 84.12 267 GLY A O 1
ATOM 2115 N N . SER A 1 268 ? 12.911 -11.831 4.483 1.00 72.88 268 SER A N 1
ATOM 2116 C CA . SER A 1 268 ? 11.719 -12.542 4.962 1.00 72.88 268 SER A CA 1
ATOM 2117 C C . SER A 1 268 ? 10.723 -12.878 3.853 1.00 72.88 268 SER A C 1
ATOM 2119 O O . SER A 1 268 ? 10.106 -13.939 3.889 1.00 72.88 268 SER A O 1
ATOM 2121 N N . GLY A 1 269 ? 10.575 -11.994 2.863 1.00 67.00 269 GLY A N 1
ATOM 2122 C CA . GLY A 1 269 ? 9.600 -12.161 1.788 1.00 67.00 269 GLY A CA 1
ATOM 2123 C C . GLY A 1 269 ? 10.052 -13.099 0.666 1.00 67.00 269 GLY A C 1
ATOM 2124 O O . GLY A 1 269 ? 9.213 -13.561 -0.110 1.00 67.00 269 GLY A O 1
ATOM 2125 N N . GLY A 1 270 ? 11.362 -13.352 0.534 1.00 83.31 270 GLY A N 1
ATOM 2126 C CA . GLY A 1 270 ? 11.946 -14.089 -0.595 1.00 83.31 270 GLY A CA 1
ATOM 2127 C C . GLY A 1 270 ? 11.548 -13.531 -1.971 1.00 83.31 270 GLY A C 1
ATOM 2128 O O . GLY A 1 270 ? 11.512 -14.273 -2.953 1.00 83.31 270 GLY A O 1
ATOM 2129 N N . LYS A 1 271 ? 11.184 -12.246 -2.040 1.00 90.19 271 LYS A N 1
ATOM 2130 C CA . LYS A 1 271 ? 10.664 -11.576 -3.233 1.00 90.19 271 LYS A CA 1
ATOM 2131 C C . LYS A 1 271 ? 11.811 -11.044 -4.075 1.00 90.19 271 LYS A C 1
ATOM 2133 O O . LYS A 1 271 ? 12.771 -10.466 -3.565 1.00 90.19 271 LYS A O 1
ATOM 2138 N N . THR A 1 272 ? 11.671 -11.164 -5.390 1.00 93.38 272 THR A N 1
ATOM 2139 C CA . THR A 1 272 ? 12.580 -10.500 -6.322 1.00 93.38 272 THR A CA 1
ATOM 2140 C C . THR A 1 272 ? 12.353 -8.992 -6.272 1.00 93.38 272 THR A C 1
ATOM 2142 O O . THR A 1 272 ? 11.236 -8.509 -6.472 1.00 93.38 272 THR A O 1
ATOM 2145 N N . VAL A 1 273 ? 13.434 -8.254 -6.029 1.00 95.38 273 VAL A N 1
ATOM 2146 C CA . VAL A 1 273 ? 13.447 -6.790 -6.051 1.00 95.38 273 VAL A CA 1
ATOM 2147 C C . VAL A 1 273 ? 14.094 -6.342 -7.354 1.00 95.38 273 VAL A C 1
ATOM 2149 O O . VAL A 1 273 ? 15.275 -6.599 -7.575 1.00 95.38 273 VAL A O 1
ATOM 2152 N N . ILE A 1 274 ? 13.330 -5.672 -8.212 1.00 95.94 274 ILE A N 1
ATOM 2153 C CA . ILE A 1 274 ? 13.860 -5.018 -9.409 1.00 95.94 274 ILE A CA 1
ATOM 2154 C C . ILE A 1 274 ? 14.015 -3.542 -9.071 1.00 95.94 274 ILE A C 1
ATOM 2156 O O . ILE A 1 274 ? 13.038 -2.892 -8.701 1.00 95.94 274 ILE A O 1
ATOM 2160 N N . GLU A 1 275 ? 15.228 -3.012 -9.181 1.00 95.31 275 GLU A N 1
ATOM 2161 C CA . GLU A 1 275 ? 15.507 -1.613 -8.863 1.00 95.31 275 GLU A CA 1
ATOM 2162 C C . GLU A 1 275 ? 15.770 -0.807 -10.137 1.00 95.31 275 GLU A C 1
ATOM 2164 O O . GLU A 1 275 ? 16.576 -1.207 -10.975 1.00 95.31 275 GLU A O 1
ATOM 2169 N N . TYR A 1 276 ? 15.121 0.349 -10.265 1.00 96.06 276 TYR A N 1
ATOM 2170 C CA . TYR A 1 276 ? 15.493 1.386 -11.221 1.00 96.06 276 TYR A CA 1
ATOM 2171 C C . TYR A 1 276 ? 16.274 2.482 -10.501 1.00 96.06 276 TYR A C 1
ATOM 2173 O O . TYR A 1 276 ? 15.710 3.214 -9.689 1.00 96.06 276 TYR A O 1
ATOM 2181 N N . SER A 1 277 ? 17.556 2.605 -10.825 1.00 93.06 277 SER A N 1
ATOM 2182 C CA . SER A 1 277 ? 18.447 3.650 -10.318 1.00 93.06 277 SER A CA 1
ATOM 2183 C C . SER A 1 277 ? 19.249 4.199 -11.501 1.00 93.06 277 SER A C 1
ATOM 2185 O O . SER A 1 277 ? 20.257 3.587 -11.864 1.00 93.06 277 SER A O 1
ATOM 2187 N N . PRO A 1 278 ? 18.802 5.294 -12.149 1.00 92.75 278 PRO A N 1
ATOM 2188 C CA . PRO A 1 278 ? 19.555 5.932 -13.226 1.00 92.75 278 PRO A CA 1
ATOM 2189 C C . PRO A 1 278 ? 20.909 6.445 -12.716 1.00 92.75 278 PRO A C 1
ATOM 2191 O O . PRO A 1 278 ? 21.077 6.693 -11.522 1.00 92.75 278 PRO A O 1
ATOM 2194 N N . TRP A 1 279 ? 21.878 6.620 -13.618 1.00 88.00 279 TRP A N 1
ATOM 2195 C CA . TRP A 1 279 ? 23.253 7.007 -13.260 1.00 88.00 279 TRP A CA 1
ATOM 2196 C C . TRP A 1 279 ? 23.329 8.276 -12.405 1.00 88.00 279 TRP A C 1
ATOM 2198 O O . TRP A 1 279 ? 24.093 8.321 -11.446 1.00 88.00 279 TRP A O 1
ATOM 2208 N N . GLU A 1 280 ? 22.470 9.256 -12.684 1.00 88.44 280 GLU A N 1
ATOM 2209 C CA . GLU A 1 280 ? 22.351 10.501 -11.916 1.00 88.44 280 GLU A CA 1
ATOM 2210 C C . GLU A 1 280 ? 22.033 10.296 -10.419 1.00 88.44 280 GLU A C 1
ATOM 2212 O O . GLU A 1 280 ? 22.456 11.103 -9.594 1.00 88.44 280 GLU A O 1
ATOM 2217 N N . ASP A 1 281 ? 21.343 9.211 -10.046 1.00 85.94 281 ASP A N 1
ATOM 2218 C CA . ASP A 1 281 ? 21.040 8.885 -8.643 1.00 85.94 281 ASP A CA 1
ATOM 2219 C C . ASP A 1 281 ? 22.209 8.149 -7.961 1.00 85.94 281 ASP A C 1
ATOM 2221 O O . ASP A 1 281 ? 22.337 8.160 -6.735 1.00 85.94 281 ASP A O 1
ATOM 2225 N N . ILE A 1 282 ? 23.071 7.503 -8.753 1.00 74.19 282 ILE A N 1
ATOM 2226 C CA . ILE A 1 282 ? 24.220 6.719 -8.282 1.00 74.19 282 ILE A CA 1
ATOM 2227 C C . ILE A 1 282 ? 25.445 7.619 -8.092 1.00 74.19 282 ILE A C 1
ATOM 2229 O O . ILE A 1 282 ? 26.123 7.524 -7.073 1.00 74.19 282 ILE A O 1
ATOM 2233 N N . GLU A 1 283 ? 25.730 8.502 -9.049 1.00 63.34 283 GLU A N 1
ATOM 2234 C CA . GLU A 1 283 ? 26.918 9.368 -9.024 1.00 63.34 283 GLU A CA 1
ATOM 2235 C C . GLU A 1 283 ? 26.835 10.468 -7.949 1.00 63.34 283 GLU A C 1
ATOM 2237 O O . GLU A 1 283 ? 27.863 10.946 -7.473 1.00 63.34 283 GLU A O 1
ATOM 2242 N N . GLY A 1 284 ? 25.622 10.849 -7.528 1.00 56.06 284 GLY A N 1
ATOM 2243 C CA . GLY A 1 284 ? 25.380 11.892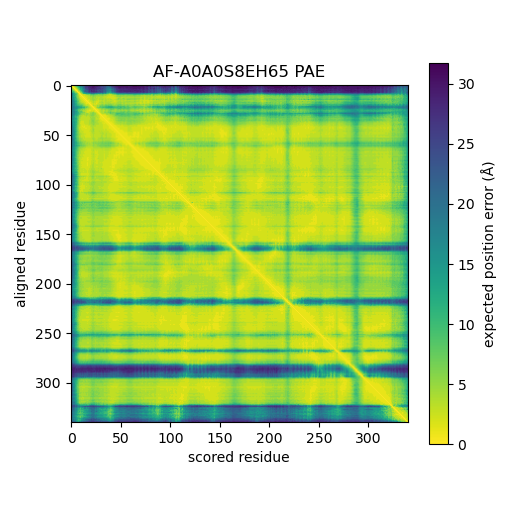 -6.524 1.00 56.06 284 GLY A CA 1
ATOM 2244 C C . GLY A 1 284 ? 25.282 11.410 -5.071 1.00 56.06 284 GLY A C 1
ATOM 2245 O O . GLY A 1 284 ? 25.237 12.238 -4.161 1.00 56.06 284 GLY A O 1
ATOM 2246 N N . THR A 1 285 ? 25.241 10.098 -4.815 1.00 54.62 285 THR A N 1
ATOM 2247 C CA . THR A 1 285 ? 25.068 9.558 -3.458 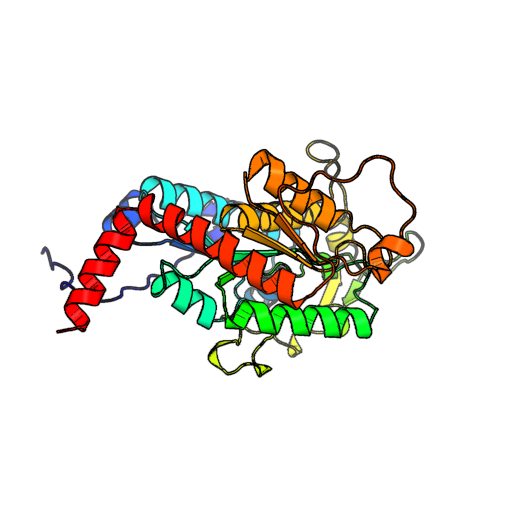1.00 54.62 285 THR A CA 1
ATOM 2248 C C . THR A 1 285 ? 26.411 9.194 -2.821 1.00 54.62 285 THR A C 1
ATOM 2250 O O . THR A 1 285 ? 27.149 8.349 -3.321 1.00 54.62 285 THR A O 1
ATOM 2253 N N . GLN A 1 286 ? 26.738 9.801 -1.669 1.00 49.06 286 GLN A N 1
ATOM 2254 C CA . GLN A 1 286 ? 27.869 9.345 -0.850 1.00 49.06 286 GLN A CA 1
ATOM 2255 C C . GLN A 1 286 ? 27.683 7.857 -0.531 1.00 49.06 286 GLN A C 1
ATOM 2257 O O . GLN A 1 286 ? 26.672 7.470 0.065 1.00 49.06 286 GLN A O 1
ATOM 2262 N N . SER A 1 287 ? 28.649 7.023 -0.929 1.00 42.31 287 SER A N 1
ATOM 2263 C CA . SER A 1 287 ? 28.583 5.581 -0.710 1.00 42.31 287 SER A CA 1
ATOM 2264 C C . SER A 1 287 ? 28.448 5.300 0.784 1.00 42.31 287 SER A C 1
ATOM 2266 O O . SER A 1 287 ? 29.378 5.547 1.557 1.00 42.31 287 SER A O 1
ATOM 2268 N N . ARG A 1 288 ? 27.309 4.757 1.215 1.00 47.81 288 ARG A N 1
ATOM 2269 C CA . ARG A 1 288 ? 27.267 4.104 2.520 1.00 47.81 288 ARG A CA 1
ATOM 2270 C C . ARG A 1 288 ? 28.027 2.779 2.401 1.00 47.81 288 ARG A C 1
ATOM 2272 O O . ARG A 1 288 ? 27.800 2.053 1.437 1.00 47.81 288 ARG A O 1
ATOM 2279 N N . PRO A 1 289 ? 28.897 2.436 3.367 1.00 38.09 289 PRO A N 1
ATOM 2280 C CA . PRO A 1 289 ? 29.750 1.243 3.311 1.00 38.09 289 PRO A CA 1
ATOM 2281 C C . PRO A 1 289 ? 28.977 -0.089 3.327 1.00 38.09 289 PRO A C 1
ATOM 2283 O O . PRO A 1 289 ? 29.573 -1.145 3.142 1.00 38.09 289 PRO A O 1
ATOM 2286 N N . PHE A 1 290 ? 27.654 -0.048 3.499 1.00 43.34 290 PHE A N 1
ATOM 2287 C CA . PHE A 1 290 ? 26.771 -1.204 3.431 1.00 43.34 290 PHE A CA 1
ATOM 2288 C C . PHE A 1 290 ? 25.696 -0.933 2.380 1.00 43.34 290 PHE A C 1
ATOM 2290 O O . PHE A 1 290 ? 24.695 -0.272 2.659 1.00 43.34 290 PHE A O 1
ATOM 2297 N N . ALA A 1 291 ? 25.920 -1.412 1.156 1.00 53.19 291 ALA A N 1
ATOM 2298 C CA . ALA A 1 291 ? 24.856 -1.479 0.167 1.00 53.19 291 ALA A CA 1
ATOM 2299 C C . ALA A 1 291 ? 23.776 -2.426 0.701 1.00 53.19 291 ALA A C 1
ATOM 2301 O O . ALA A 1 291 ? 24.078 -3.564 1.068 1.00 53.19 291 ALA A O 1
ATOM 2302 N N . THR A 1 292 ? 22.528 -1.962 0.769 1.00 58.16 292 THR A N 1
ATOM 2303 C CA . THR A 1 292 ? 21.400 -2.843 1.066 1.00 58.16 292 THR A CA 1
ATOM 2304 C C . THR A 1 292 ? 21.387 -3.960 0.021 1.00 58.16 292 THR A C 1
ATOM 2306 O O . THR A 1 292 ? 21.299 -3.642 -1.168 1.00 58.16 292 THR A O 1
ATOM 2309 N N . PRO A 1 293 ? 21.495 -5.243 0.414 1.00 60.06 293 PRO A N 1
ATOM 2310 C CA . PRO A 1 293 ? 21.457 -6.332 -0.547 1.00 60.06 293 PRO A CA 1
ATOM 2311 C C . PRO A 1 293 ? 20.135 -6.271 -1.315 1.00 60.06 293 PRO A C 1
ATOM 2313 O O . PRO A 1 293 ? 19.064 -6.241 -0.711 1.00 60.06 293 PRO A O 1
ATOM 2316 N N . VAL A 1 294 ? 20.212 -6.231 -2.644 1.00 63.41 294 VAL A N 1
ATOM 2317 C CA . VAL A 1 294 ? 19.041 -6.294 -3.524 1.00 63.41 294 VAL A CA 1
ATOM 2318 C C . VAL A 1 294 ? 18.952 -7.720 -4.053 1.00 63.41 294 VAL A C 1
ATOM 2320 O O . VA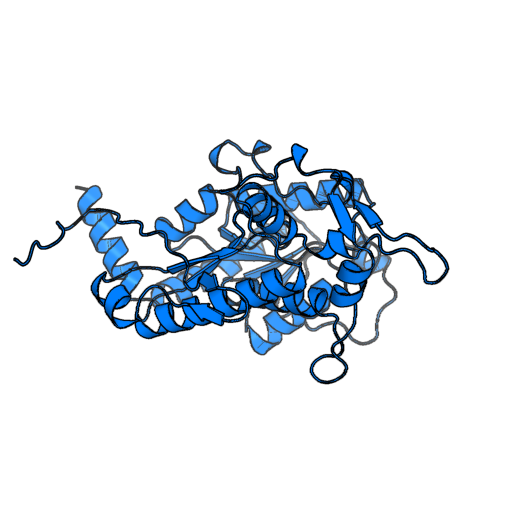L A 1 294 ? 19.899 -8.212 -4.663 1.00 63.41 294 VAL A O 1
ATOM 2323 N N . ALA A 1 295 ? 17.823 -8.398 -3.836 1.00 69.12 295 ALA A N 1
ATOM 2324 C CA . ALA A 1 295 ? 17.566 -9.744 -4.363 1.00 69.12 295 ALA A CA 1
ATOM 2325 C C . ALA A 1 295 ? 17.204 -9.736 -5.867 1.00 69.12 295 ALA A C 1
ATOM 2327 O O . ALA A 1 295 ? 16.318 -10.468 -6.309 1.00 69.12 295 ALA A O 1
ATOM 2328 N N . GLY A 1 296 ? 17.852 -8.879 -6.660 1.00 84.31 296 GLY A N 1
ATOM 2329 C CA . GLY A 1 296 ? 17.583 -8.717 -8.086 1.00 84.31 296 GLY A CA 1
ATOM 2330 C C . GLY A 1 296 ? 18.399 -7.596 -8.745 1.00 84.31 296 GLY A C 1
ATOM 2331 O O . GLY A 1 296 ? 19.269 -6.998 -8.106 1.00 84.31 296 GLY A O 1
ATOM 2332 N N . PRO A 1 297 ? 18.184 -7.353 -10.052 1.00 89.31 297 PRO A N 1
ATOM 2333 C CA . PRO A 1 297 ? 18.974 -6.413 -10.835 1.00 89.31 297 PRO A CA 1
ATOM 2334 C C . PRO A 1 297 ? 18.705 -4.951 -10.459 1.00 89.31 297 PRO A C 1
ATOM 2336 O O . PRO A 1 297 ? 17.565 -4.544 -10.227 1.00 89.31 297 PRO A O 1
ATOM 2339 N N . VAL A 1 298 ? 19.773 -4.151 -10.502 1.00 91.94 298 VAL A N 1
ATOM 2340 C CA . VAL A 1 298 ? 19.726 -2.684 -10.460 1.00 91.94 298 VAL A CA 1
ATOM 2341 C C . VAL A 1 298 ? 19.943 -2.160 -11.876 1.00 91.94 298 VAL A C 1
ATOM 2343 O O . VAL A 1 298 ? 21.005 -2.363 -12.464 1.00 91.94 298 VAL A O 1
ATOM 2346 N N . LEU A 1 299 ? 18.934 -1.497 -12.430 1.00 94.56 299 LEU A N 1
ATOM 2347 C CA . LEU A 1 299 ? 18.849 -1.121 -13.837 1.00 94.56 299 LEU A CA 1
ATOM 2348 C C . LEU A 1 299 ? 18.874 0.401 -13.988 1.00 94.56 299 LEU A C 1
ATOM 2350 O O . LEU A 1 299 ? 18.212 1.120 -13.244 1.00 94.56 299 LEU A O 1
ATOM 2354 N N . GLN A 1 300 ? 19.632 0.884 -14.972 1.00 94.31 300 GLN A N 1
ATOM 2355 C CA . GLN A 1 300 ? 19.804 2.319 -15.242 1.00 94.31 300 GLN A CA 1
ATOM 2356 C C . GLN A 1 300 ? 18.910 2.809 -16.386 1.00 94.31 300 GLN A C 1
ATOM 2358 O O . GLN A 1 300 ? 18.689 4.007 -16.521 1.00 94.31 300 GLN A O 1
ATOM 2363 N N . ASP A 1 301 ? 18.395 1.890 -17.205 1.00 96.38 301 ASP A N 1
ATOM 2364 C CA . ASP A 1 301 ? 17.452 2.183 -18.283 1.00 96.38 301 ASP A CA 1
ATOM 2365 C C . ASP A 1 301 ? 16.029 1.803 -17.864 1.00 96.38 301 ASP A C 1
ATOM 2367 O O . ASP A 1 301 ? 15.768 0.685 -17.407 1.00 96.38 301 ASP A O 1
ATOM 2371 N N . LEU A 1 302 ? 15.102 2.739 -18.054 1.00 96.44 302 LEU A N 1
ATOM 2372 C CA . LEU A 1 302 ? 13.718 2.594 -17.618 1.00 96.44 302 LEU A CA 1
ATOM 2373 C C . LEU A 1 302 ? 12.971 1.504 -18.406 1.00 96.44 302 LEU A C 1
ATOM 2375 O O . LEU A 1 302 ? 12.140 0.788 -17.848 1.00 96.44 302 LEU A O 1
ATOM 2379 N N . SER A 1 303 ? 13.287 1.326 -19.691 1.00 97.25 303 SER A N 1
ATOM 2380 C CA . SER A 1 303 ? 12.650 0.291 -20.516 1.00 97.25 303 SER A CA 1
ATOM 2381 C C . SER A 1 303 ? 13.096 -1.109 -20.092 1.00 97.25 303 SER A C 1
ATOM 2383 O O . SER A 1 303 ? 12.290 -2.036 -20.010 1.00 97.25 303 SER A O 1
ATOM 2385 N N . ASN A 1 304 ? 14.382 -1.277 -19.782 1.00 97.38 304 ASN A N 1
ATOM 2386 C CA . ASN A 1 304 ? 14.933 -2.505 -19.216 1.00 97.38 304 ASN A CA 1
ATOM 2387 C C . ASN A 1 304 ? 14.325 -2.818 -17.853 1.00 97.38 304 ASN A C 1
ATOM 2389 O O . ASN A 1 304 ? 14.016 -3.981 -17.587 1.00 97.38 304 ASN A O 1
ATOM 2393 N N . PHE A 1 305 ? 14.124 -1.795 -17.019 1.00 97.62 305 PHE A N 1
ATOM 2394 C CA . PHE A 1 305 ? 13.433 -1.930 -15.743 1.00 97.62 305 PHE A CA 1
ATOM 2395 C C . PHE A 1 305 ? 12.035 -2.526 -15.908 1.00 97.62 305 PHE A C 1
ATOM 2397 O O . PHE A 1 305 ? 11.768 -3.586 -15.342 1.00 97.62 305 PHE A O 1
ATOM 2404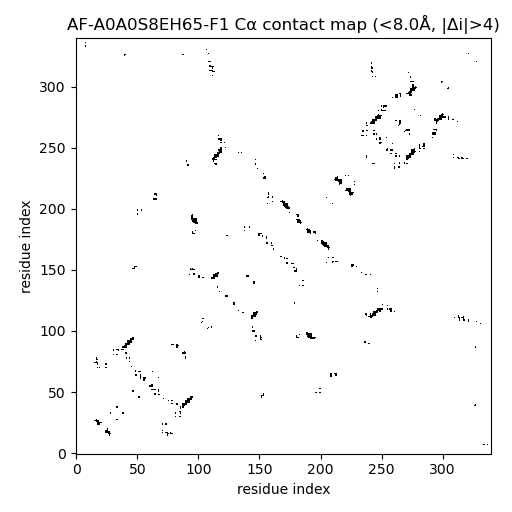 N N . TYR A 1 306 ? 11.184 -1.936 -16.750 1.00 97.88 306 TYR A N 1
ATOM 2405 C CA . TYR A 1 306 ? 9.829 -2.452 -16.960 1.00 97.88 306 TYR A CA 1
ATOM 2406 C C . TYR A 1 306 ? 9.804 -3.860 -17.561 1.00 97.88 306 TYR A C 1
ATOM 2408 O O . TYR A 1 306 ? 9.049 -4.709 -17.090 1.00 97.88 306 TYR A O 1
ATOM 2416 N N . ARG A 1 307 ? 10.682 -4.162 -18.528 1.00 97.06 307 ARG A N 1
ATOM 2417 C CA . ARG A 1 307 ? 10.790 -5.518 -19.097 1.00 97.06 307 ARG A CA 1
ATOM 2418 C C . ARG A 1 307 ? 11.200 -6.561 -18.057 1.00 97.06 307 ARG A C 1
ATOM 2420 O O . ARG A 1 307 ? 10.652 -7.661 -18.034 1.00 97.06 307 ARG A O 1
ATOM 2427 N N . SER A 1 308 ? 12.159 -6.221 -17.197 1.00 96.44 308 SER A N 1
ATOM 2428 C CA . SER A 1 308 ? 12.659 -7.127 -16.154 1.00 96.44 308 SER A CA 1
ATOM 2429 C C . SER A 1 308 ? 11.622 -7.336 -15.052 1.00 96.44 308 SER A C 1
ATOM 2431 O O . SER A 1 308 ? 11.471 -8.451 -14.547 1.00 96.44 308 SER A O 1
ATOM 2433 N N . LEU A 1 309 ? 10.884 -6.275 -14.721 1.00 96.06 309 LEU A N 1
ATOM 2434 C CA . LEU A 1 309 ? 9.768 -6.295 -13.787 1.00 96.06 309 LEU A CA 1
ATOM 2435 C C . LEU A 1 309 ? 8.641 -7.204 -14.282 1.00 96.06 309 LEU A C 1
ATOM 2437 O O . LEU A 1 309 ? 8.226 -8.098 -13.549 1.00 96.06 309 LEU A O 1
ATOM 2441 N N . GLU A 1 310 ? 8.204 -7.042 -15.534 1.00 96.06 310 GLU A N 1
ATOM 2442 C CA . GLU A 1 310 ? 7.166 -7.883 -16.136 1.00 96.06 310 GLU A CA 1
ATOM 2443 C C . GLU A 1 310 ? 7.579 -9.359 -16.165 1.00 96.06 310 GLU A C 1
ATOM 2445 O O . GLU A 1 310 ? 6.821 -10.222 -15.716 1.00 96.06 310 GLU A O 1
ATOM 2450 N N . ALA A 1 311 ? 8.789 -9.655 -16.650 1.00 95.38 311 ALA A N 1
ATOM 2451 C CA . ALA A 1 311 ? 9.281 -11.025 -16.764 1.00 95.38 311 ALA A CA 1
ATOM 2452 C C . ALA A 1 311 ? 9.350 -11.729 -15.398 1.00 95.38 311 ALA A C 1
ATOM 2454 O O . ALA A 1 311 ? 8.872 -12.857 -15.256 1.00 95.38 311 ALA A O 1
ATOM 2455 N N . SER A 1 312 ? 9.900 -11.048 -14.387 1.00 93.31 312 SER A N 1
ATOM 2456 C CA . SER A 1 312 ? 10.061 -11.609 -13.040 1.00 93.31 312 SER A CA 1
ATOM 2457 C C . SER A 1 312 ? 8.711 -11.794 -12.347 1.00 93.31 312 SER A C 1
ATOM 2459 O O . SER A 1 312 ? 8.418 -12.873 -11.831 1.00 93.31 312 SER A O 1
ATOM 2461 N N . ALA A 1 313 ? 7.849 -10.773 -12.392 1.00 95.06 313 ALA A N 1
ATOM 2462 C CA . ALA A 1 313 ? 6.540 -10.826 -11.751 1.00 95.06 313 ALA A CA 1
ATOM 2463 C C . ALA A 1 313 ? 5.630 -11.877 -12.401 1.00 95.06 313 ALA A C 1
ATOM 2465 O O . ALA A 1 313 ? 4.898 -12.572 -11.701 1.00 95.06 313 ALA A O 1
ATOM 2466 N N . ARG A 1 314 ? 5.689 -12.048 -13.729 1.00 95.62 314 ARG A N 1
ATOM 2467 C CA . ARG A 1 314 ? 4.912 -13.072 -14.441 1.00 95.62 314 ARG A CA 1
ATOM 2468 C C . ARG A 1 314 ? 5.313 -14.487 -14.043 1.00 95.62 314 ARG A C 1
ATOM 2470 O O . ARG A 1 314 ? 4.433 -15.316 -13.819 1.00 95.62 314 ARG A O 1
ATOM 2477 N N . GLN A 1 315 ? 6.611 -14.751 -13.908 1.00 93.00 315 GLN A N 1
ATOM 2478 C CA . GLN A 1 315 ? 7.092 -16.052 -13.450 1.00 93.00 315 GLN A CA 1
ATOM 2479 C C . GLN A 1 315 ? 6.555 -16.389 -12.049 1.00 93.00 315 GLN A C 1
ATOM 2481 O O . GLN A 1 315 ? 6.091 -17.507 -11.815 1.00 93.00 315 GLN A O 1
ATOM 2486 N N . GLU A 1 316 ? 6.594 -15.438 -11.114 1.00 93.12 316 GLU A N 1
ATOM 2487 C CA . GLU A 1 316 ? 6.110 -15.686 -9.753 1.00 93.12 316 GLU A CA 1
ATOM 2488 C C . GLU A 1 316 ? 4.573 -15.736 -9.681 1.00 93.12 316 GLU A C 1
ATOM 2490 O O . GLU A 1 316 ? 4.026 -16.571 -8.960 1.00 93.12 316 GLU A O 1
ATOM 2495 N N . ALA A 1 317 ? 3.865 -14.967 -10.515 1.00 93.31 317 ALA A N 1
ATOM 2496 C CA . ALA A 1 317 ? 2.412 -15.056 -10.655 1.00 93.31 317 ALA A CA 1
ATOM 2497 C C . ALA A 1 317 ? 1.955 -16.447 -11.129 1.00 93.31 317 ALA A C 1
ATOM 2499 O O . ALA A 1 317 ? 0.979 -16.988 -10.607 1.00 93.31 317 ALA A O 1
ATOM 2500 N N . GLU A 1 318 ? 2.674 -17.065 -12.072 1.00 91.44 318 GLU A N 1
ATOM 2501 C CA . GLU A 1 318 ? 2.409 -18.441 -12.516 1.00 91.44 318 GLU A CA 1
ATOM 2502 C C . GLU A 1 318 ? 2.634 -19.459 -11.389 1.00 91.44 318 GLU A C 1
ATOM 2504 O O . GLU A 1 318 ? 1.818 -20.363 -11.197 1.00 91.44 318 GLU A O 1
ATOM 2509 N N . ARG A 1 319 ? 3.686 -19.286 -10.576 1.00 89.75 319 ARG A N 1
ATOM 2510 C CA . ARG A 1 319 ? 3.923 -20.132 -9.393 1.00 89.75 319 ARG A CA 1
ATOM 2511 C C . ARG A 1 319 ? 2.842 -19.947 -8.333 1.00 89.75 319 ARG A C 1
ATOM 2513 O O . ARG A 1 319 ? 2.356 -20.933 -7.781 1.00 89.75 319 ARG A O 1
ATOM 2520 N N . ARG A 1 320 ? 2.433 -18.706 -8.050 1.00 89.19 320 ARG A N 1
ATOM 2521 C CA . ARG A 1 320 ? 1.307 -18.399 -7.153 1.00 89.19 320 ARG A CA 1
ATOM 2522 C C . ARG A 1 320 ? 0.025 -19.062 -7.648 1.00 89.19 320 ARG A C 1
ATOM 2524 O O . ARG A 1 320 ? -0.666 -19.679 -6.838 1.00 89.19 320 ARG A O 1
ATOM 2531 N N . TYR A 1 321 ? -0.251 -18.979 -8.951 1.00 85.44 321 TYR A N 1
ATOM 2532 C CA . TYR A 1 321 ? -1.386 -19.647 -9.583 1.00 85.44 321 TYR A CA 1
ATOM 2533 C C . TYR A 1 321 ? -1.343 -21.163 -9.373 1.00 85.44 321 TYR A C 1
ATOM 2535 O O . TYR A 1 321 ? -2.311 -21.750 -8.906 1.00 85.44 321 TYR A O 1
ATOM 2543 N N . ALA A 1 322 ? -0.193 -21.793 -9.618 1.00 84.69 322 ALA A N 1
ATOM 2544 C CA . ALA A 1 322 ? -0.029 -23.234 -9.440 1.00 84.69 322 ALA A CA 1
ATOM 2545 C C . ALA A 1 322 ? -0.158 -23.696 -7.972 1.00 84.69 322 ALA A C 1
ATOM 2547 O O . ALA A 1 322 ? -0.652 -24.792 -7.717 1.00 84.69 322 ALA A O 1
ATOM 2548 N N . ARG A 1 323 ? 0.270 -22.880 -6.993 1.00 79.88 323 ARG A N 1
ATOM 2549 C CA . ARG A 1 323 ? 0.200 -23.224 -5.557 1.00 79.88 323 ARG A CA 1
ATOM 2550 C C . ARG A 1 323 ? -1.221 -23.161 -4.983 1.00 79.88 323 ARG A C 1
ATOM 2552 O O . ARG A 1 323 ? -1.544 -23.943 -4.090 1.00 79.88 323 ARG A O 1
ATOM 2559 N N . LYS A 1 324 ? -2.067 -22.229 -5.436 1.00 67.94 324 LYS A N 1
ATOM 2560 C CA . LYS A 1 324 ? -3.387 -21.969 -4.825 1.00 67.94 324 LYS A CA 1
ATOM 2561 C C . LYS A 1 324 ? -4.517 -22.665 -5.593 1.00 67.94 324 LYS A C 1
ATOM 2563 O O . LYS A 1 324 ? -5.241 -22.047 -6.359 1.00 67.94 324 LYS A O 1
ATOM 2568 N N . ASN A 1 325 ? -4.688 -23.962 -5.353 1.00 55.91 325 ASN A N 1
ATOM 2569 C CA . ASN A 1 325 ? -5.585 -24.805 -6.152 1.00 55.91 325 ASN A CA 1
ATOM 2570 C C . ASN A 1 325 ? -7.090 -24.477 -5.953 1.00 55.91 325 ASN A C 1
ATOM 2572 O O . ASN A 1 325 ? -7.810 -24.286 -6.919 1.00 55.91 325 ASN A O 1
ATOM 2576 N N . ALA A 1 326 ? -7.586 -24.307 -4.720 1.00 59.75 326 ALA A N 1
ATOM 2577 C CA . ALA A 1 326 ? -9.039 -24.256 -4.468 1.00 59.75 326 ALA A CA 1
ATOM 2578 C C . ALA A 1 326 ? -9.788 -23.067 -5.116 1.00 59.75 326 ALA A C 1
ATOM 2580 O O . ALA A 1 326 ? -10.826 -23.270 -5.747 1.00 59.75 326 ALA A O 1
ATOM 2581 N N . TYR A 1 327 ? -9.273 -21.838 -4.987 1.00 64.50 327 TYR A N 1
ATOM 2582 C CA . TYR A 1 327 ? -9.899 -20.653 -5.592 1.00 64.50 327 TYR A CA 1
ATOM 2583 C C . TYR A 1 327 ? -9.785 -20.674 -7.123 1.00 64.50 327 TYR A C 1
ATOM 2585 O O . TYR A 1 327 ? -10.779 -20.474 -7.820 1.00 64.50 327 TYR A O 1
ATOM 2593 N N . TYR A 1 328 ? -8.595 -20.965 -7.661 1.00 65.88 328 TYR A N 1
ATOM 2594 C CA . TYR A 1 328 ? -8.372 -20.925 -9.106 1.00 65.88 328 TYR A CA 1
ATOM 2595 C C . TYR A 1 328 ? -9.080 -22.064 -9.849 1.00 65.88 328 TYR A C 1
ATOM 2597 O O . TYR A 1 328 ? -9.594 -21.825 -10.937 1.00 65.88 328 TYR A O 1
ATOM 2605 N N . THR A 1 329 ? -9.222 -23.252 -9.249 1.00 65.38 329 THR A N 1
ATOM 2606 C CA . THR A 1 329 ? -10.060 -24.323 -9.816 1.00 65.38 329 THR A CA 1
ATOM 2607 C C . THR A 1 329 ? -11.529 -23.904 -9.902 1.00 65.38 329 THR A C 1
ATOM 2609 O O . THR A 1 329 ? -12.171 -24.140 -10.923 1.00 65.38 329 THR A O 1
ATOM 2612 N N . ARG A 1 330 ? -12.075 -23.241 -8.867 1.00 64.81 330 ARG A N 1
ATOM 2613 C CA . ARG A 1 330 ? -13.444 -22.693 -8.924 1.00 64.81 330 ARG A CA 1
ATOM 2614 C C . ARG A 1 330 ? -13.573 -21.602 -9.984 1.00 64.81 330 ARG A C 1
ATOM 2616 O O . ARG A 1 330 ? -14.577 -21.558 -10.685 1.00 64.81 330 ARG A O 1
ATOM 2623 N N . PHE A 1 331 ? -12.558 -20.751 -10.125 1.00 65.19 331 PHE A N 1
ATOM 2624 C CA . PHE A 1 331 ? -12.531 -19.719 -11.156 1.00 65.19 331 PHE A CA 1
ATOM 2625 C C . PHE A 1 331 ? -12.509 -20.304 -12.576 1.00 65.19 331 PHE A C 1
ATOM 2627 O O . PHE A 1 331 ? -13.244 -19.822 -13.432 1.00 65.19 331 PHE A O 1
ATOM 2634 N N . GLU A 1 332 ? -11.707 -21.339 -12.841 1.00 67.81 332 GLU A N 1
ATOM 2635 C CA . GLU A 1 332 ? -11.703 -22.020 -14.145 1.00 67.81 332 GLU A CA 1
ATOM 2636 C C . GLU A 1 332 ? -13.076 -22.626 -14.453 1.00 67.81 332 GLU A C 1
ATOM 2638 O O . GLU A 1 332 ? -13.608 -22.388 -15.535 1.00 67.81 332 GLU A O 1
ATOM 2643 N N . ALA A 1 333 ? -13.701 -23.290 -13.475 1.00 66.19 333 ALA A N 1
ATOM 2644 C CA . ALA A 1 333 ? -15.059 -23.814 -13.619 1.00 66.19 333 ALA A CA 1
ATOM 2645 C C . ALA A 1 333 ? -16.091 -22.707 -13.911 1.00 66.19 333 ALA A C 1
ATOM 2647 O O . ALA A 1 333 ? -16.940 -22.878 -14.783 1.00 66.19 333 ALA A O 1
ATOM 2648 N N . PHE A 1 334 ? -15.993 -21.561 -13.229 1.00 65.94 334 PHE A N 1
ATOM 2649 C CA . PHE A 1 334 ? -16.839 -20.393 -13.486 1.00 65.94 334 PHE A CA 1
ATOM 2650 C C . PHE A 1 334 ? -16.612 -19.835 -14.898 1.00 65.94 334 PHE A C 1
ATOM 2652 O O . PHE A 1 334 ? -17.556 -19.676 -15.662 1.00 65.94 334 PHE A O 1
ATOM 2659 N N . ARG A 1 335 ? -15.363 -19.579 -15.301 1.00 63.81 335 ARG A N 1
ATOM 2660 C CA . ARG A 1 335 ? -15.045 -19.038 -16.633 1.00 63.81 335 ARG A CA 1
ATOM 2661 C C . ARG A 1 335 ? -15.531 -19.958 -17.754 1.00 63.81 335 ARG A C 1
ATOM 2663 O O . ARG A 1 335 ? -16.055 -19.472 -18.757 1.00 63.81 335 ARG A O 1
ATOM 2670 N N . ASP A 1 336 ? -15.355 -21.265 -17.594 1.00 63.59 336 ASP A N 1
ATOM 2671 C CA . ASP A 1 336 ? -15.749 -22.250 -18.599 1.00 63.59 336 ASP A CA 1
ATOM 2672 C C . ASP A 1 336 ? -17.285 -22.368 -18.714 1.00 63.59 336 ASP A C 1
ATOM 2674 O O . ASP A 1 336 ? -17.781 -22.648 -19.802 1.00 63.59 336 ASP A O 1
ATOM 2678 N N . GLN A 1 337 ? -18.043 -22.057 -17.650 1.00 59.75 337 GLN A N 1
ATOM 2679 C CA . GLN A 1 337 ? -19.510 -21.927 -17.690 1.00 59.75 337 GLN A CA 1
ATOM 2680 C C . GLN A 1 337 ? -20.005 -20.683 -18.449 1.00 59.75 337 GLN A C 1
ATOM 2682 O O . GLN A 1 337 ? -21.085 -20.737 -19.023 1.00 59.75 337 GLN A O 1
ATOM 2687 N N . PHE A 1 338 ? -19.245 -19.581 -18.466 1.00 52.69 338 PHE A N 1
ATOM 2688 C CA . PHE A 1 338 ? -19.614 -18.338 -19.175 1.00 52.69 338 PHE A CA 1
ATOM 2689 C C . PHE A 1 338 ? -19.024 -18.222 -20.591 1.00 52.69 338 PHE A C 1
ATOM 2691 O O . PHE A 1 338 ? -19.346 -17.282 -21.316 1.00 52.69 338 PHE A O 1
ATOM 2698 N N . SER A 1 339 ? -18.131 -19.139 -20.976 1.00 44.53 339 SER A N 1
ATOM 2699 C CA . SER A 1 339 ? -17.546 -19.201 -22.326 1.00 44.53 339 SER A CA 1
ATOM 2700 C C . SER A 1 339 ? -18.309 -20.146 -23.272 1.00 44.53 339 SER A C 1
ATOM 2702 O O . SER A 1 339 ? -17.907 -20.293 -24.427 1.00 44.53 339 SER A O 1
ATOM 2704 N N . GLN A 1 340 ? -19.377 -20.788 -22.783 1.00 40.03 340 GLN A N 1
ATOM 2705 C CA . GLN A 1 340 ? -20.381 -21.543 -23.547 1.00 40.03 340 GLN A CA 1
ATOM 2706 C C . GLN A 1 340 ? -21.684 -20.747 -23.579 1.00 40.03 340 GLN A C 1
ATOM 2708 O O . GLN A 1 340 ? -22.383 -20.835 -24.614 1.00 40.03 340 GLN A O 1
#

Sequence (340 aa):
MSGRLRDADLNILSLHACHQCGSIPVFPCSSEAVKGLDPAICITLIDDVYSCRQRLERGGYPYGYHQLLNWRQVECGIADLIADACRIENVYLAAKHPRMMVYRLLFEPKRPRLYSACQITNVRDDPKARKEIEAHRRHIHQQFVVFDPLTVDDRILVNSLPGEEAEAETLQVGIDARWPSDLSDIGSHYEGLVPEDPNLFPLTVQVKEAEELNTPDQMSSPMSTIDAQITQRDFRYIDQADAVAAYRPRKGHESRGVAAEKMYAAGSGGKTVIEYSPWEDIEGTQSRPFATPVAGPVLQDLSNFYRSLEASARQEAERRYARKNAYYTRFEAFRDQFSQ

pLDDT: mean 86.59, std 13.79, range [33.53, 98.06]

Mean predicted aligned error: 6.9 Å

Foldseek 3Di:
DDDDPDQFDDDDDDDQCWDDDPPDTDGPDDLVVLLVVLDLEAEAEDAALLVVQVVCVVVVHHDFSVSSLVSSVVSVVSSVVSCVSSVHYYHYAYLQFFLVLVVCVQAVLLFAEEEEAEFDPVCLVPPVRLVVSLVVVLVDSVRGNYPYLLRYCNVLLQPPQDPPPDPDQKDWRACSSRRASAPCVSHVRRGGNDHDDNVCHRPIHGNVSNVQQQDDPPVPGNGGVVVVSSLVSSLSSLLPGQAYEAEQCQPVHHDPSSLVSQLSNVPVNVHQYQAAHAPVSVVNYDDDPDDSDHNYDYDNDPVVSVVVVCVSSSVSSVVVLVVSCRSVVSSVVNVVVVVD

Solvent-accessible surface area (backbone atoms only — not comparable to full-atom values): 19276 Å² total; per-residue (Å²): 136,86,77,74,76,67,97,82,72,90,80,85,84,87,79,67,57,44,44,78,58,84,96,42,78,42,64,81,68,53,63,67,61,54,45,72,67,65,66,62,63,41,76,48,75,44,70,33,58,68,65,51,38,54,57,35,43,77,71,73,47,87,66,55,68,71,56,50,55,48,48,51,53,52,30,51,53,45,42,46,54,42,19,57,73,57,72,32,55,63,45,78,41,46,34,29,40,31,44,48,44,55,50,39,68,78,74,34,71,62,56,24,26,29,17,56,38,52,59,49,83,93,36,70,88,34,70,67,56,45,53,53,51,51,52,50,49,56,56,48,55,77,76,37,39,61,44,52,62,62,36,49,64,61,62,56,63,46,74,72,62,72,61,99,85,56,93,57,67,60,42,77,42,51,64,83,70,50,70,82,48,76,40,41,89,84,34,78,54,31,30,26,71,47,64,85,63,74,85,62,45,61,35,81,41,49,39,66,60,28,49,61,36,59,40,49,41,92,88,83,39,93,44,18,54,52,57,46,51,54,50,52,51,51,51,55,34,46,64,73,25,35,21,36,44,32,46,41,42,28,66,82,44,76,31,68,66,40,50,51,50,42,43,42,28,38,57,84,54,67,27,44,31,37,30,34,49,40,65,77,35,57,78,66,40,83,82,61,98,68,74,75,67,61,52,47,61,78,28,59,47,69,69,60,34,53,55,51,45,52,56,51,13,42,56,38,15,51,50,52,49,69,69,46,51,75,48,52,54,53,47,52,56,50,51,58,64,74,74,108